Protein AF-A0A0L6WXR8-F1 (afdb_monomer)

Mean predicted aligned error: 9.02 Å

Radius of gyration: 22.27 Å; Cα contacts (8 Å, |Δi|>4): 266; chains: 1; bounding box: 50×36×66 Å

Secondary structure (DSSP, 8-state):
-HHHHHT--TTSTTHHHHHHHHH---SSS--HHHHHHHHH---GGGPPP-PPPSS-TT---SS-----SSHHHHHHHHHHHHHH-SEEEEEEEEEETTEEEEEEEEEETTEEEEEEEEEEEETTT--HHHHHHHHHHHHHHHHHHHHTT----EEEEES-HHHHHHTT--S--TTGGGT-

Sequence (180 aa):
AVVHLSSLPSSHPLYTPICRAAKCYVAKHHSPLHHLFHITGVDPTKLKTIFPVQHCPSYLPSFTKHIAQSNDLALASAEDTLSNTKAVVYCDGSGYKNNIGVAAILYVNRKELKALKLYIGPKTQHIVYEAEIISILLGLHLFTDLAYRLPAKVILDSNSQATIKALFNQCPYPAHYLLD

Nearest PDB structures (foldseek):
  9cmp-assembly1_A  TM=4.967E-01  e=5.797E-01  Homo sapiens
  3vf6-assembly1_A  TM=4.187E-01  e=7.787E-01  Homo sapiens
  6cz1-assembly1_A  TM=3.813E-01  e=4.068E-01  Homo sapiens
  5f1x-assembly1_A  TM=3.903E-01  e=5.797E-01  Homo sapiens
  2h4v-assembly2_B  TM=2.523E-01  e=2.691E-01  Homo sapiens

Structure (mmCIF, N/CA/C/O backbone):
data_AF-A0A0L6WXR8-F1
#
_entry.id   AF-A0A0L6WXR8-F1
#
loop_
_atom_site.group_PDB
_atom_site.id
_atom_site.type_symbol
_atom_site.label_atom_id
_atom_site.label_alt_id
_atom_site.label_comp_id
_atom_site.label_asym_id
_atom_site.label_entity_id
_atom_site.label_seq_id
_atom_site.pdbx_PDB_ins_code
_atom_site.Cartn_x
_atom_site.Cartn_y
_atom_site.Cartn_z
_atom_site.occupancy
_atom_site.B_iso_or_equiv
_atom_site.auth_seq_id
_atom_site.auth_comp_id
_atom_site.auth_asym_id
_atom_site.auth_atom_id
_atom_site.pdbx_PDB_model_num
ATOM 1 N N . ALA A 1 1 ? 15.554 12.157 -23.009 1.00 77.75 1 ALA A N 1
ATOM 2 C CA . ALA A 1 1 ? 15.086 11.707 -24.341 1.00 77.75 1 ALA A CA 1
ATOM 3 C C . ALA A 1 1 ? 14.614 10.248 -24.335 1.00 77.75 1 ALA A C 1
ATOM 5 O O . ALA A 1 1 ? 13.431 10.030 -24.544 1.00 77.75 1 ALA A O 1
ATOM 6 N N . VAL A 1 2 ? 15.477 9.260 -24.047 1.00 88.19 2 VAL A N 1
ATOM 7 C CA . VAL A 1 2 ? 15.123 7.819 -24.115 1.00 88.19 2 VAL A CA 1
ATOM 8 C C . VAL A 1 2 ? 13.946 7.431 -23.218 1.00 88.19 2 VAL A C 1
ATOM 10 O O . VAL A 1 2 ? 13.023 6.778 -23.689 1.00 88.19 2 VAL A O 1
ATOM 13 N N . VAL A 1 3 ? 13.928 7.887 -21.962 1.00 86.62 3 VAL A N 1
ATOM 14 C CA . VAL A 1 3 ? 12.819 7.615 -21.027 1.00 86.62 3 VAL A CA 1
ATOM 15 C C . VAL A 1 3 ? 11.485 8.144 -21.569 1.00 86.62 3 VAL A C 1
ATOM 17 O O . VAL A 1 3 ? 10.504 7.416 -21.585 1.00 86.62 3 VAL A O 1
ATOM 20 N N . HIS A 1 4 ? 11.472 9.368 -22.103 1.00 86.94 4 HIS A N 1
ATOM 21 C CA . HIS A 1 4 ? 10.277 9.986 -22.688 1.00 86.94 4 HIS A CA 1
ATOM 22 C C . HIS A 1 4 ? 9.787 9.263 -23.954 1.00 86.94 4 HIS A C 1
ATOM 24 O O . HIS A 1 4 ? 8.594 9.099 -24.168 1.00 86.94 4 HIS A O 1
ATOM 30 N N . LEU A 1 5 ? 10.708 8.811 -24.810 1.00 90.19 5 LEU A N 1
ATOM 31 C CA . LEU A 1 5 ? 10.367 7.986 -25.974 1.00 90.19 5 LEU A CA 1
ATOM 32 C C . LEU A 1 5 ? 9.793 6.628 -25.543 1.00 90.19 5 LEU A C 1
ATOM 34 O O . LEU A 1 5 ? 8.872 6.109 -26.163 1.00 90.19 5 LEU A O 1
ATOM 38 N N . SER A 1 6 ? 10.313 6.073 -24.454 1.00 89.12 6 SER A N 1
ATOM 39 C CA . SER A 1 6 ? 9.887 4.776 -23.932 1.00 89.12 6 SER A CA 1
ATOM 40 C C . SER A 1 6 ? 8.538 4.827 -23.207 1.00 89.12 6 SER A C 1
ATOM 42 O O . SER A 1 6 ? 7.890 3.796 -23.085 1.00 89.12 6 SER A O 1
ATOM 44 N N . SER A 1 7 ? 8.091 6.004 -22.753 1.00 88.62 7 SER A N 1
ATOM 45 C CA . SER A 1 7 ? 6.783 6.199 -22.110 1.00 88.62 7 SER A CA 1
ATOM 46 C C . SER A 1 7 ? 5.630 6.439 -23.095 1.00 88.62 7 SER A C 1
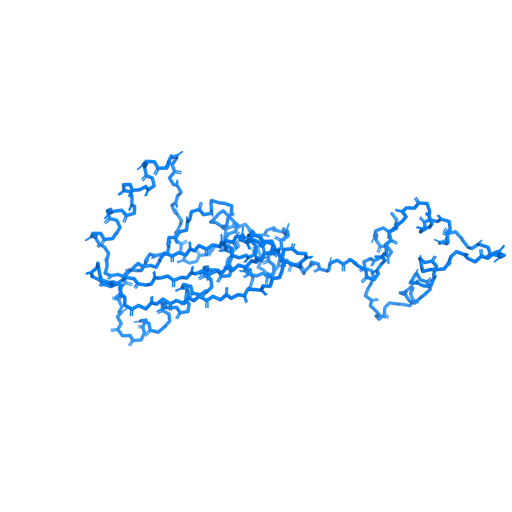ATOM 48 O O . SER A 1 7 ? 4.520 6.745 -22.667 1.00 88.62 7 SER A O 1
ATOM 50 N N . LEU A 1 8 ? 5.874 6.361 -24.407 1.00 88.69 8 LEU A N 1
ATOM 51 C CA . LEU A 1 8 ? 4.830 6.551 -25.415 1.00 88.69 8 LEU A CA 1
ATOM 52 C C . LEU A 1 8 ? 3.840 5.369 -25.408 1.00 88.69 8 LEU A C 1
ATOM 54 O O . LEU A 1 8 ? 4.271 4.220 -25.291 1.00 88.69 8 LEU A O 1
ATOM 58 N N . PRO A 1 9 ? 2.526 5.616 -25.570 1.00 87.31 9 PRO A N 1
ATOM 59 C CA . PRO A 1 9 ? 1.533 4.548 -25.612 1.00 87.31 9 PRO A CA 1
ATOM 60 C C . PRO A 1 9 ? 1.698 3.688 -26.870 1.00 87.31 9 PRO A C 1
ATOM 62 O O . PRO A 1 9 ? 2.230 4.144 -27.883 1.00 87.31 9 PRO A O 1
ATOM 65 N N . SER A 1 10 ? 1.165 2.464 -26.844 1.00 88.38 10 SER A N 1
ATOM 66 C CA . SER A 1 10 ? 1.216 1.535 -27.983 1.00 88.38 10 SER A CA 1
ATOM 67 C C . SER A 1 10 ? 0.522 2.058 -29.246 1.00 88.38 10 SER A C 1
ATOM 69 O O . SER A 1 10 ? 0.857 1.634 -30.349 1.00 88.38 10 SER A O 1
ATOM 71 N N . SER A 1 11 ? -0.408 3.005 -29.098 1.00 90.25 11 SER A N 1
ATOM 72 C CA . SER A 1 11 ? -1.078 3.710 -30.195 1.00 90.25 11 SER A CA 1
ATOM 73 C C . SER A 1 11 ? -0.208 4.773 -30.875 1.00 90.25 11 SER A C 1
ATOM 75 O O . SER A 1 11 ? -0.553 5.244 -31.958 1.00 90.25 11 SER A O 1
ATOM 77 N N . HIS A 1 12 ? 0.911 5.177 -30.268 1.00 91.44 12 HIS A N 1
ATOM 78 C CA . HIS A 1 12 ? 1.772 6.213 -30.822 1.00 91.44 12 HIS A CA 1
ATOM 79 C C . HIS A 1 12 ? 2.576 5.669 -32.019 1.00 91.44 12 HIS A C 1
ATOM 81 O O . HIS A 1 12 ? 3.196 4.610 -31.902 1.00 91.44 12 HIS A O 1
ATOM 87 N N . PRO A 1 13 ? 2.692 6.402 -33.146 1.00 94.25 13 PRO A N 1
ATOM 88 C CA . PRO A 1 13 ? 3.372 5.913 -34.355 1.00 94.25 13 PRO A CA 1
ATOM 89 C C . PRO A 1 13 ? 4.847 5.543 -34.127 1.00 94.25 13 PRO A C 1
ATOM 91 O O . PRO A 1 13 ? 5.396 4.672 -34.798 1.00 94.25 13 PRO A O 1
ATOM 94 N N . LEU A 1 14 ? 5.495 6.187 -33.153 1.00 91.69 14 LEU A N 1
ATOM 95 C CA . LEU A 1 14 ? 6.881 5.891 -32.783 1.00 91.69 14 LEU A CA 1
ATOM 96 C C . LEU A 1 14 ? 7.050 4.672 -31.864 1.00 91.69 14 LEU A C 1
ATOM 98 O O . LEU A 1 14 ? 8.177 4.208 -31.714 1.00 91.69 14 LEU A O 1
ATOM 102 N N . TYR A 1 15 ? 5.984 4.121 -31.281 1.00 91.00 15 TYR A N 1
ATOM 103 C CA . TYR A 1 15 ? 6.091 3.013 -30.327 1.00 91.00 15 TYR A CA 1
ATOM 104 C C . TYR A 1 15 ? 6.789 1.793 -30.942 1.00 91.00 15 TYR A C 1
ATOM 106 O O . TYR A 1 15 ? 7.812 1.321 -30.447 1.00 91.00 15 TYR A O 1
ATOM 114 N N . THR A 1 16 ? 6.301 1.327 -32.094 1.00 91.69 16 THR A N 1
ATOM 115 C CA . THR A 1 16 ? 6.880 0.176 -32.798 1.00 91.69 16 THR A CA 1
ATOM 116 C C . THR A 1 16 ? 8.354 0.368 -33.187 1.00 91.69 16 THR A C 1
ATOM 118 O O . THR A 1 16 ? 9.151 -0.528 -32.886 1.00 91.69 16 THR A O 1
ATOM 121 N N . PRO A 1 17 ? 8.777 1.472 -33.842 1.00 92.19 17 PRO A N 1
ATOM 122 C CA . PRO A 1 17 ? 10.188 1.661 -34.181 1.00 92.19 17 PRO A CA 1
ATOM 123 C C . PRO A 1 17 ? 11.086 1.819 -32.947 1.00 92.19 17 PRO A C 1
ATOM 125 O O . PRO A 1 17 ? 12.221 1.344 -32.978 1.00 92.19 17 PRO A O 1
ATOM 128 N N . ILE A 1 18 ? 10.586 2.397 -31.851 1.00 92.69 18 ILE A N 1
ATOM 129 C CA . ILE A 1 18 ? 11.308 2.482 -30.574 1.00 92.69 18 ILE A CA 1
ATOM 130 C C . ILE A 1 18 ? 11.552 1.089 -29.988 1.00 92.69 18 ILE A C 1
ATOM 132 O O . ILE A 1 18 ? 12.698 0.740 -29.706 1.00 92.69 18 ILE A O 1
ATOM 136 N N . CYS A 1 19 ? 10.512 0.257 -29.876 1.00 91.25 19 CYS A N 1
ATOM 137 C CA . CYS A 1 19 ? 10.653 -1.109 -29.367 1.00 91.25 19 CYS A CA 1
ATOM 138 C C . CYS A 1 19 ? 11.613 -1.947 -30.223 1.00 91.25 19 CYS A C 1
ATOM 140 O O . CYS A 1 19 ? 12.388 -2.738 -29.688 1.00 91.25 19 CYS A O 1
ATOM 142 N N . ARG A 1 20 ? 11.599 -1.763 -31.551 1.00 90.94 20 ARG A N 1
ATOM 143 C CA . ARG A 1 20 ? 12.536 -2.442 -32.462 1.00 90.94 20 ARG A CA 1
ATOM 144 C C . ARG A 1 20 ? 13.980 -2.006 -32.225 1.00 90.94 20 ARG A C 1
ATOM 146 O O . ARG A 1 20 ? 14.837 -2.872 -32.071 1.00 90.94 20 ARG A O 1
ATOM 153 N N . ALA A 1 21 ? 14.226 -0.697 -32.153 1.00 92.12 21 ALA A N 1
ATOM 154 C CA . ALA A 1 21 ? 15.562 -0.147 -31.933 1.00 92.12 21 ALA A CA 1
ATOM 155 C C . ALA A 1 21 ? 16.137 -0.522 -30.558 1.00 92.12 21 ALA A C 1
ATOM 157 O O . ALA A 1 21 ? 17.339 -0.746 -30.442 1.00 92.12 21 ALA A O 1
ATOM 158 N N . ALA A 1 22 ? 15.283 -0.625 -29.535 1.00 91.81 22 ALA A N 1
ATOM 159 C CA . ALA A 1 22 ? 15.683 -1.056 -28.199 1.00 91.81 22 ALA A CA 1
ATOM 160 C C . ALA A 1 22 ? 15.984 -2.556 -28.114 1.00 91.81 22 ALA A C 1
ATOM 162 O O . ALA A 1 22 ? 16.926 -2.967 -27.442 1.00 91.81 22 ALA A O 1
ATOM 163 N N . LYS A 1 23 ? 15.196 -3.383 -28.812 1.00 91.19 23 LYS A N 1
ATOM 164 C CA . LYS A 1 23 ? 15.341 -4.843 -28.784 1.00 91.19 23 LYS A CA 1
ATOM 165 C C . LYS A 1 23 ? 16.549 -5.337 -29.576 1.00 91.19 23 LYS A C 1
ATOM 167 O O . LYS A 1 23 ? 17.156 -6.334 -29.194 1.00 91.19 23 LYS A O 1
ATOM 172 N N . CYS A 1 24 ? 16.848 -4.712 -30.712 1.00 88.56 24 CYS A N 1
ATOM 173 C CA . CYS A 1 24 ? 17.856 -5.209 -31.639 1.00 88.56 24 CYS A CA 1
ATOM 174 C C . CYS A 1 24 ? 18.801 -4.093 -32.065 1.00 88.56 24 CYS A C 1
ATOM 176 O O . CYS A 1 24 ? 18.408 -3.173 -32.776 1.00 88.56 24 CYS A O 1
ATOM 178 N N . TYR A 1 25 ? 20.070 -4.221 -31.686 1.00 88.31 25 TYR A N 1
ATOM 179 C CA . TYR A 1 25 ? 21.128 -3.384 -32.226 1.00 88.31 25 TYR A CA 1
ATOM 180 C C . TYR A 1 25 ? 21.589 -3.965 -33.568 1.00 88.31 25 TYR A C 1
ATOM 182 O O . TYR A 1 25 ? 22.344 -4.935 -33.617 1.00 88.31 25 TYR A O 1
ATOM 190 N N . VAL A 1 26 ? 21.051 -3.419 -34.660 1.00 88.12 26 VAL A N 1
ATOM 191 C CA . VAL A 1 26 ? 21.321 -3.880 -36.033 1.00 88.12 26 VAL A CA 1
ATOM 192 C C . VAL A 1 26 ? 22.795 -3.724 -36.405 1.00 88.12 26 VAL A C 1
ATOM 194 O O . VAL A 1 26 ? 23.442 -2.819 -35.917 1.00 88.12 26 VAL A O 1
ATOM 197 N N . ALA A 1 27 ? 23.335 -4.558 -37.297 1.00 86.88 27 ALA A N 1
ATOM 198 C CA . ALA A 1 27 ? 24.756 -4.494 -37.673 1.00 86.88 27 ALA A CA 1
ATOM 199 C C . ALA A 1 27 ? 25.102 -3.389 -38.695 1.00 86.88 27 ALA A C 1
ATOM 201 O O . ALA A 1 27 ? 26.272 -3.067 -38.890 1.00 86.88 27 ALA A O 1
ATOM 202 N N . LYS A 1 28 ? 24.103 -2.854 -39.411 1.00 88.19 28 LYS A N 1
ATOM 203 C CA . LYS A 1 28 ? 24.264 -1.842 -40.468 1.00 88.19 28 LYS A CA 1
ATOM 204 C C . LYS A 1 28 ? 23.118 -0.835 -40.406 1.00 88.19 28 LYS A C 1
ATOM 206 O O . LYS A 1 28 ? 22.022 -1.182 -39.977 1.00 88.19 28 LYS A O 1
ATOM 211 N N . HIS A 1 29 ? 23.368 0.384 -40.888 1.00 87.06 29 HIS A N 1
ATOM 212 C CA . HIS A 1 29 ? 22.394 1.485 -40.933 1.00 87.06 29 HIS A CA 1
ATOM 213 C C . HIS A 1 29 ? 21.800 1.837 -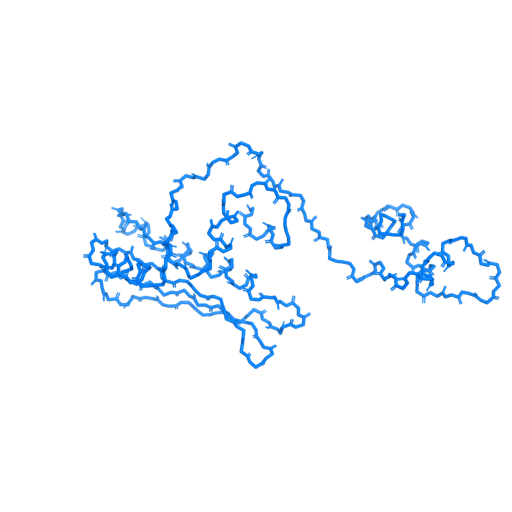39.560 1.00 87.06 29 HIS A C 1
ATOM 215 O O . HIS A 1 29 ? 20.584 1.953 -39.399 1.00 87.06 29 HIS A O 1
ATOM 221 N N . HIS A 1 30 ? 22.664 2.015 -38.558 1.00 87.50 30 HIS A N 1
ATOM 222 C CA . HIS A 1 30 ? 22.228 2.444 -37.234 1.00 87.50 30 HIS A CA 1
ATOM 223 C C . HIS A 1 30 ? 21.525 3.798 -37.315 1.00 87.50 30 HIS A C 1
ATOM 225 O O . HIS A 1 30 ? 22.100 4.800 -37.738 1.00 87.50 30 HIS A O 1
ATOM 231 N N . SER A 1 31 ? 20.274 3.833 -36.867 1.00 89.88 31 SER A N 1
ATOM 232 C CA . SER A 1 31 ? 19.615 5.104 -36.589 1.00 89.88 31 SER A CA 1
ATOM 233 C C . SER A 1 31 ? 20.072 5.651 -35.229 1.00 89.88 31 SER A C 1
ATOM 235 O O . SER A 1 31 ? 20.479 4.872 -34.359 1.00 89.88 31 SER A O 1
ATOM 237 N N . PRO A 1 32 ? 19.925 6.964 -34.977 1.00 92.25 32 PRO A N 1
ATOM 238 C CA . PRO A 1 32 ? 20.194 7.545 -33.662 1.00 92.25 32 PRO A CA 1
ATOM 239 C C . PRO A 1 32 ? 19.450 6.845 -32.512 1.00 92.25 32 PRO A C 1
ATOM 241 O O . PRO A 1 32 ? 19.975 6.758 -31.406 1.00 92.25 32 PRO A O 1
ATOM 244 N N . LEU A 1 33 ? 18.261 6.280 -32.771 1.00 91.50 33 LEU A N 1
ATOM 245 C CA . LEU A 1 33 ? 17.509 5.506 -31.777 1.00 91.50 33 LEU A CA 1
ATOM 246 C C . LEU A 1 33 ? 18.252 4.235 -31.347 1.00 91.50 33 LEU A C 1
ATOM 248 O O . LEU A 1 33 ? 18.289 3.944 -30.157 1.00 91.50 33 LEU A O 1
ATOM 252 N N . HIS A 1 34 ? 18.885 3.514 -32.277 1.00 93.50 34 HIS A N 1
ATOM 253 C CA . HIS A 1 34 ? 19.653 2.311 -31.944 1.00 93.50 34 HIS A CA 1
ATOM 254 C C . HIS A 1 34 ? 20.809 2.642 -31.000 1.00 93.50 34 HIS A C 1
ATOM 256 O O . HIS A 1 34 ? 20.992 1.961 -29.997 1.00 93.50 34 HIS A O 1
ATOM 262 N N . HIS A 1 35 ? 21.556 3.715 -31.280 1.00 92.25 35 HIS A N 1
ATOM 263 C CA . HIS A 1 35 ? 22.643 4.159 -30.405 1.00 92.25 35 HIS A CA 1
ATOM 264 C C . HIS A 1 35 ? 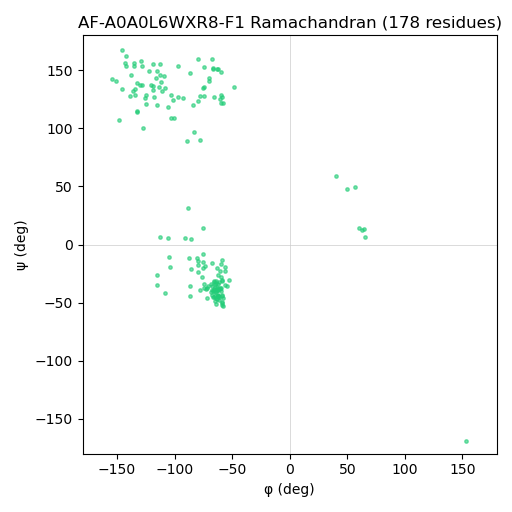22.130 4.584 -29.031 1.00 92.25 35 HIS A C 1
ATOM 266 O O . HIS A 1 35 ? 22.667 4.149 -28.015 1.00 92.25 35 HIS A O 1
ATOM 272 N N . LEU A 1 36 ? 21.066 5.391 -28.991 1.00 91.88 36 LEU A N 1
ATOM 273 C CA . LEU A 1 36 ? 20.484 5.873 -27.742 1.00 91.88 36 LEU A CA 1
ATOM 274 C C . LEU A 1 36 ? 20.027 4.720 -26.843 1.00 91.88 36 LEU A C 1
ATOM 276 O O . LEU A 1 36 ? 20.381 4.691 -25.666 1.00 91.88 36 LEU A O 1
ATOM 280 N N . PHE A 1 37 ? 19.277 3.760 -27.381 1.00 91.81 37 PHE A N 1
ATOM 281 C CA . PHE A 1 37 ? 18.799 2.620 -26.600 1.00 91.81 37 PHE A CA 1
ATOM 282 C C . PHE A 1 37 ? 19.913 1.633 -26.232 1.00 91.81 37 PHE A C 1
ATOM 284 O O . PHE A 1 37 ? 19.914 1.122 -25.116 1.00 91.81 37 PHE A O 1
ATOM 291 N N . HIS A 1 38 ? 20.897 1.417 -27.109 1.00 91.06 38 HIS A N 1
ATOM 292 C CA . HIS A 1 38 ? 22.038 0.551 -26.809 1.00 91.06 38 HIS A CA 1
ATOM 293 C C . HIS A 1 38 ? 22.914 1.109 -25.680 1.00 91.06 38 HIS A C 1
ATOM 295 O O . HIS A 1 38 ? 23.254 0.378 -24.756 1.00 91.06 38 HIS A O 1
ATOM 301 N N . ILE A 1 39 ? 23.231 2.408 -25.722 1.00 92.62 39 ILE A N 1
ATOM 302 C CA . ILE A 1 39 ? 24.059 3.070 -24.700 1.00 92.62 39 ILE A CA 1
ATOM 303 C C . ILE A 1 39 ? 23.329 3.134 -23.355 1.00 92.62 39 ILE A C 1
ATOM 305 O O . ILE A 1 39 ? 23.947 2.973 -22.307 1.00 92.62 39 ILE A O 1
ATOM 309 N N . THR A 1 40 ? 22.019 3.394 -23.369 1.00 89.81 40 THR A N 1
ATOM 310 C CA . THR A 1 40 ? 21.244 3.572 -22.131 1.00 89.81 40 THR A CA 1
ATOM 311 C C . THR A 1 40 ? 20.734 2.267 -21.526 1.00 89.81 40 THR A C 1
ATOM 313 O O . THR A 1 40 ? 20.401 2.253 -20.344 1.00 89.81 40 THR A O 1
ATOM 316 N N . GLY A 1 41 ? 20.632 1.186 -22.307 1.00 89.50 41 GLY A N 1
ATOM 317 C CA . GLY A 1 41 ? 20.136 -0.112 -21.839 1.00 89.50 41 GLY A CA 1
ATOM 318 C C . GLY A 1 41 ? 18.668 -0.113 -21.390 1.00 89.50 41 GLY A C 1
ATOM 319 O O . GLY A 1 41 ? 18.229 -1.059 -20.739 1.00 89.50 41 GLY A O 1
ATOM 320 N N . VAL A 1 42 ? 17.903 0.940 -21.700 1.00 89.50 42 VAL A N 1
ATOM 321 C CA . VAL A 1 42 ? 16.490 1.051 -21.314 1.00 89.50 42 VAL A CA 1
ATOM 322 C C . VAL A 1 42 ? 15.648 0.137 -22.195 1.00 89.50 42 VAL A C 1
ATOM 324 O O . VAL A 1 42 ? 15.684 0.232 -23.417 1.00 89.50 42 VAL A O 1
ATOM 327 N N . ASP A 1 43 ? 14.836 -0.713 -21.576 1.00 88.81 43 ASP A N 1
ATOM 328 C CA . ASP A 1 43 ? 13.881 -1.557 -22.286 1.00 88.81 43 ASP A CA 1
ATOM 329 C C . ASP A 1 43 ? 12.473 -0.939 -22.199 1.00 88.81 43 ASP A C 1
ATOM 331 O O . ASP A 1 43 ? 11.865 -0.968 -21.122 1.00 88.81 43 ASP A O 1
ATOM 335 N N . PRO A 1 44 ? 11.921 -0.392 -23.302 1.00 86.44 44 PRO A N 1
ATOM 336 C CA . PRO A 1 44 ? 10.599 0.230 -23.298 1.00 86.44 44 PRO A CA 1
ATOM 337 C C . PRO A 1 44 ? 9.477 -0.766 -22.974 1.00 86.44 44 PRO A C 1
ATOM 339 O O . PRO A 1 44 ? 8.407 -0.355 -22.539 1.00 86.44 44 PRO A O 1
ATOM 342 N N . THR A 1 45 ? 9.706 -2.076 -23.133 1.00 84.00 45 THR A N 1
ATOM 343 C CA . THR A 1 45 ? 8.708 -3.111 -22.812 1.00 84.00 45 THR A CA 1
ATOM 344 C C . THR A 1 45 ? 8.629 -3.437 -21.320 1.00 84.00 45 THR A C 1
ATOM 346 O O . THR A 1 45 ? 7.670 -4.068 -20.882 1.00 84.00 45 THR A O 1
ATOM 349 N N . LYS A 1 46 ? 9.617 -2.998 -20.530 1.00 84.44 46 LYS A N 1
ATOM 350 C CA . LYS A 1 46 ? 9.716 -3.278 -19.088 1.00 84.44 46 LYS A CA 1
ATOM 351 C C . LYS A 1 46 ? 9.373 -2.078 -18.210 1.00 84.44 46 LYS A C 1
ATOM 353 O O . LYS A 1 46 ? 9.533 -2.147 -16.993 1.00 84.44 46 LYS A O 1
ATOM 358 N N . LEU A 1 47 ? 8.929 -0.969 -18.799 1.00 80.81 47 LEU A N 1
ATOM 359 C CA . LEU A 1 47 ? 8.551 0.207 -18.027 1.00 80.81 47 LEU A CA 1
ATOM 360 C C . LEU A 1 47 ? 7.199 0.011 -17.340 1.00 80.81 47 LEU A C 1
ATOM 362 O O . LEU A 1 47 ? 6.224 -0.428 -17.947 1.00 80.81 47 LEU A O 1
ATOM 366 N N . LYS A 1 48 ? 7.134 0.396 -16.062 1.00 73.62 48 LYS A N 1
ATOM 367 C CA . LYS A 1 48 ? 5.876 0.505 -15.320 1.00 73.62 48 LYS A CA 1
ATOM 368 C C . LYS A 1 48 ? 5.204 1.824 -15.698 1.00 73.62 48 LYS A C 1
ATOM 370 O O . LYS A 1 48 ? 5.797 2.887 -15.528 1.00 73.62 48 LYS A O 1
ATOM 375 N N . THR A 1 49 ? 3.967 1.757 -16.183 1.00 73.38 49 THR A N 1
ATOM 376 C CA . THR A 1 49 ? 3.136 2.954 -16.380 1.00 73.38 49 THR A CA 1
ATOM 377 C C . THR A 1 49 ? 2.577 3.389 -15.028 1.00 73.38 49 THR A C 1
ATOM 379 O O . THR A 1 49 ? 2.010 2.571 -14.306 1.00 73.38 49 THR A O 1
ATOM 382 N N . ILE A 1 50 ? 2.759 4.661 -14.675 1.00 68.44 50 ILE A N 1
ATOM 383 C CA . ILE A 1 50 ? 2.152 5.275 -13.489 1.00 68.44 50 ILE A CA 1
ATOM 384 C C . ILE A 1 50 ? 1.024 6.170 -13.996 1.00 68.44 50 ILE A C 1
ATOM 386 O O . ILE A 1 50 ? 1.278 7.090 -14.773 1.00 68.44 50 ILE A O 1
ATOM 390 N N . PHE A 1 51 ? -0.212 5.881 -13.594 1.00 66.31 51 PHE A N 1
ATOM 391 C CA . PHE A 1 51 ? -1.348 6.738 -13.919 1.00 66.31 51 PHE A CA 1
ATOM 392 C C . PHE A 1 51 ? -1.257 8.059 -13.138 1.00 66.31 51 PHE A C 1
ATOM 394 O O . PHE A 1 51 ? -0.775 8.054 -12.001 1.00 66.31 51 PHE A O 1
ATOM 401 N N . PRO A 1 52 ? -1.656 9.192 -13.746 1.00 66.69 52 PRO A N 1
ATOM 402 C CA . PRO A 1 52 ? -1.738 10.457 -13.030 1.00 66.69 52 PRO A CA 1
ATOM 403 C C . PRO A 1 52 ? -2.772 10.360 -11.908 1.00 66.69 52 PRO A C 1
ATOM 405 O O . PRO A 1 52 ? -3.739 9.609 -12.029 1.00 66.69 52 PRO A O 1
ATOM 408 N N . VAL A 1 53 ? -2.559 11.144 -10.850 1.00 68.31 53 VAL A N 1
ATOM 409 C CA . VAL A 1 53 ? -3.498 11.236 -9.727 1.00 68.31 53 VAL A CA 1
ATOM 410 C C . VAL A 1 53 ? -4.851 11.729 -10.232 1.00 68.31 53 VAL A C 1
ATOM 412 O O . VAL A 1 53 ? -4.896 12.730 -10.953 1.00 68.31 53 VAL A O 1
ATOM 415 N N . GLN A 1 54 ? -5.935 11.025 -9.900 1.00 68.56 54 GLN A N 1
ATOM 416 C CA . GLN A 1 54 ? -7.284 11.367 -10.376 1.00 68.56 54 GLN A CA 1
ATOM 417 C C . GLN A 1 54 ? -7.880 12.566 -9.631 1.00 68.56 54 GLN A C 1
ATOM 419 O O . GLN A 1 54 ? -8.694 13.313 -10.181 1.00 68.56 54 GLN A O 1
ATOM 424 N N . HIS A 1 55 ? -7.465 12.768 -8.384 1.00 75.19 55 HIS A N 1
ATOM 425 C CA . HIS A 1 55 ? -7.996 13.800 -7.508 1.00 75.19 55 HIS A CA 1
ATOM 426 C C . HIS A 1 55 ? -7.284 15.147 -7.685 1.00 75.19 55 HIS A C 1
ATOM 428 O O . HIS A 1 55 ? -6.090 15.234 -7.978 1.00 75.19 55 HIS A O 1
ATOM 434 N N . CYS A 1 56 ? -8.029 16.239 -7.494 1.00 79.25 56 CYS A N 1
ATOM 435 C CA . CYS A 1 56 ? -7.449 17.575 -7.548 1.00 79.25 56 CYS A CA 1
ATOM 436 C C . CYS A 1 56 ? -6.462 17.790 -6.382 1.00 79.25 56 CYS A C 1
ATOM 438 O O . CYS A 1 56 ? -6.674 17.250 -5.297 1.00 79.25 56 CYS A O 1
ATOM 440 N N . PRO A 1 57 ? -5.429 18.643 -6.536 1.00 78.31 57 PRO A N 1
ATOM 441 C CA . PRO A 1 57 ? -4.474 18.920 -5.458 1.00 78.31 57 PRO A CA 1
A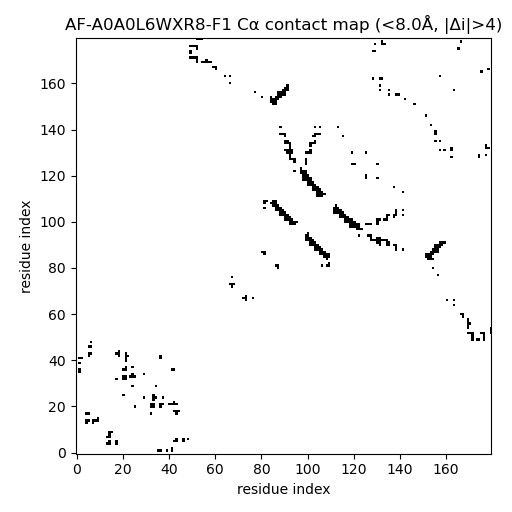TOM 442 C C . PRO A 1 57 ? -5.107 19.438 -4.157 1.00 78.31 57 PRO A C 1
ATOM 444 O O . PRO A 1 57 ? -4.514 19.324 -3.089 1.00 78.31 57 PRO A O 1
ATOM 447 N N . SER A 1 58 ? -6.306 20.018 -4.245 1.00 83.12 58 SER A N 1
ATOM 448 C CA . SER A 1 58 ? -7.085 20.515 -3.110 1.00 83.12 58 SER A CA 1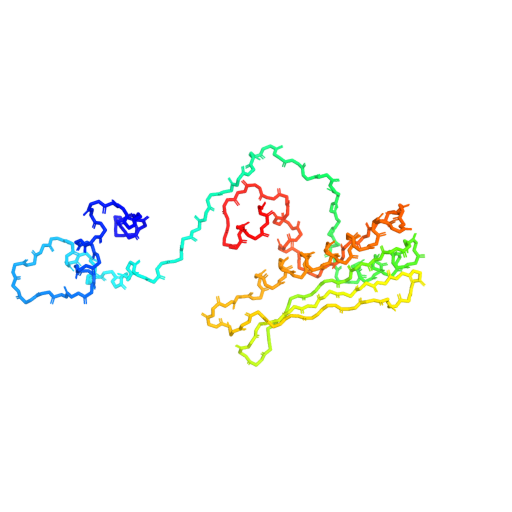
ATOM 449 C C . SER A 1 58 ? -8.048 19.480 -2.514 1.00 83.12 58 SER A C 1
ATOM 451 O O . SER A 1 58 ? -8.852 19.841 -1.656 1.00 83.12 58 SER A O 1
ATOM 453 N N . TYR A 1 59 ? -8.028 18.227 -2.975 1.00 84.50 59 TYR A N 1
ATOM 454 C CA . TYR A 1 59 ? -8.872 17.175 -2.420 1.00 84.50 59 TYR A CA 1
ATOM 455 C C . TYR A 1 59 ? -8.467 16.881 -0.974 1.00 84.50 59 TYR A C 1
ATOM 4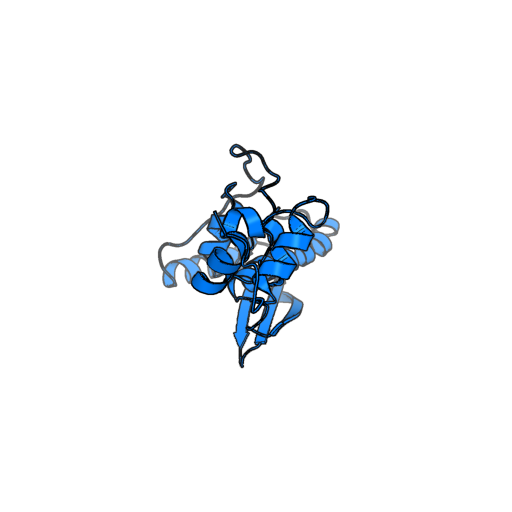57 O O . TYR A 1 59 ? -7.303 16.618 -0.663 1.00 84.50 59 TYR A O 1
ATOM 465 N N . LEU A 1 60 ? -9.461 16.924 -0.090 1.00 83.38 60 LEU A N 1
ATOM 466 C CA . LEU A 1 60 ? -9.321 16.591 1.318 1.00 83.38 60 LEU A CA 1
ATOM 467 C C . LEU A 1 60 ? -10.168 15.347 1.600 1.00 83.38 60 LEU A C 1
ATOM 469 O O . LEU A 1 60 ? -11.386 15.401 1.408 1.00 83.38 60 LEU A O 1
ATOM 473 N N . PRO A 1 61 ? -9.558 14.241 2.060 1.00 87.06 61 PRO A N 1
ATOM 474 C CA . PRO A 1 61 ? -10.310 13.052 2.426 1.00 87.06 61 PRO A CA 1
ATOM 475 C C . PRO A 1 61 ? -11.320 13.340 3.543 1.00 87.06 61 PRO A C 1
ATOM 477 O O . PRO A 1 61 ? -11.062 14.140 4.443 1.00 87.06 61 PRO A O 1
ATOM 480 N N . SER A 1 62 ? -12.453 12.636 3.541 1.00 87.81 62 SER A N 1
ATOM 481 C CA . SER A 1 62 ? -13.523 12.791 4.542 1.00 87.81 62 SER A CA 1
ATOM 482 C C . SER A 1 62 ? -13.207 12.159 5.908 1.00 87.81 62 SER A C 1
ATOM 484 O O . SER A 1 62 ? -14.109 11.950 6.720 1.00 87.81 62 SER A O 1
ATOM 486 N N . PHE A 1 63 ? -11.947 11.808 6.162 1.00 89.31 63 PHE A N 1
ATOM 487 C CA . PHE A 1 63 ? -11.478 11.180 7.392 1.00 89.31 63 PHE A CA 1
ATOM 488 C C . PHE A 1 63 ? -10.267 11.925 7.951 1.00 89.31 63 PHE A C 1
ATOM 490 O O . PHE A 1 63 ? -9.555 12.631 7.240 1.00 89.31 63 PHE A O 1
ATOM 497 N N . THR A 1 64 ? -10.025 11.766 9.249 1.00 92.62 64 THR A N 1
ATOM 498 C CA . THR A 1 64 ? -8.853 12.325 9.924 1.00 92.62 64 THR A CA 1
ATOM 499 C C . THR A 1 64 ? -7.751 11.275 10.035 1.00 92.62 64 THR A C 1
ATOM 501 O O . THR A 1 64 ? -8.018 10.076 10.064 1.00 92.62 64 THR A O 1
ATOM 504 N N . LYS A 1 65 ? -6.495 11.724 10.107 1.00 92.44 65 LYS A N 1
ATOM 505 C CA . LYS A 1 65 ? -5.348 10.865 10.428 1.00 92.44 65 LYS A CA 1
ATOM 506 C C . LYS A 1 65 ? -4.718 11.273 11.745 1.00 92.44 65 LYS A C 1
ATOM 508 O O . LYS A 1 65 ? -4.667 12.455 12.080 1.00 92.44 65 LYS A O 1
ATOM 513 N N . HIS A 1 66 ? -4.157 10.289 12.427 1.00 93.12 66 HIS A N 1
ATOM 514 C CA . HIS A 1 66 ? -3.268 10.474 13.558 1.00 93.12 66 HIS A CA 1
ATOM 515 C C . HIS A 1 66 ? -2.017 9.629 13.317 1.00 93.12 66 HIS A C 1
ATOM 517 O O . HIS A 1 66 ? -2.110 8.504 12.835 1.00 93.12 66 HIS A O 1
ATOM 523 N N . ILE A 1 67 ? -0.846 10.191 13.601 1.00 93.44 67 ILE A N 1
ATOM 524 C CA . ILE A 1 67 ? 0.434 9.497 13.483 1.00 93.44 67 ILE A CA 1
ATOM 525 C C . ILE A 1 67 ? 1.201 9.782 14.768 1.00 93.44 67 ILE A C 1
ATOM 527 O O . ILE A 1 67 ? 1.562 10.931 15.025 1.00 93.44 67 ILE A O 1
ATOM 531 N N . ALA A 1 68 ? 1.442 8.743 15.562 1.00 93.81 68 ALA A N 1
ATOM 532 C CA . ALA A 1 68 ? 2.205 8.864 16.795 1.00 93.81 68 ALA A CA 1
ATOM 533 C C . ALA A 1 68 ? 3.679 9.212 16.516 1.00 93.81 68 ALA A C 1
ATOM 535 O O . ALA A 1 68 ? 4.234 8.876 15.468 1.00 93.81 68 ALA A O 1
ATOM 536 N N . GLN A 1 69 ? 4.318 9.895 17.469 1.00 92.00 69 GLN A N 1
ATOM 537 C CA . GLN A 1 69 ? 5.724 10.306 17.359 1.00 92.00 69 GLN A CA 1
ATOM 538 C C . GLN A 1 69 ? 6.711 9.171 17.672 1.00 92.00 69 GLN A C 1
ATOM 540 O O . GLN A 1 69 ? 7.853 9.217 17.222 1.00 92.00 69 GLN A O 1
ATOM 545 N N . SER A 1 70 ? 6.281 8.164 18.434 1.00 93.75 70 SER A N 1
ATOM 546 C CA . SER A 1 70 ? 7.081 6.999 18.812 1.00 93.75 70 SER A CA 1
ATOM 547 C C . SER A 1 70 ? 6.228 5.732 18.827 1.00 93.75 70 SER A C 1
ATOM 549 O O . SER A 1 70 ? 4.998 5.801 18.890 1.00 93.75 70 SER A O 1
ATOM 551 N N . ASN A 1 71 ? 6.890 4.574 18.801 1.00 89.62 71 ASN A N 1
ATOM 552 C CA . ASN A 1 71 ? 6.222 3.274 18.869 1.00 89.62 71 ASN A CA 1
ATOM 553 C C . ASN A 1 71 ? 5.472 3.082 20.195 1.00 89.62 71 ASN A C 1
ATOM 555 O O . ASN A 1 71 ? 4.356 2.576 20.187 1.00 89.62 71 ASN A O 1
ATOM 559 N N . ASP A 1 72 ? 6.038 3.543 21.312 1.00 92.81 72 ASP A N 1
ATOM 560 C CA . ASP A 1 72 ? 5.399 3.429 22.630 1.00 92.81 72 ASP A CA 1
ATOM 561 C C . ASP A 1 72 ? 4.100 4.245 22.694 1.00 92.81 72 ASP A C 1
ATOM 563 O O . ASP A 1 72 ? 3.077 3.774 23.188 1.00 92.81 72 ASP A O 1
ATOM 567 N N . LEU A 1 73 ? 4.111 5.455 22.120 1.00 93.50 73 LEU A N 1
ATOM 568 C CA . LEU A 1 73 ? 2.913 6.289 22.009 1.00 93.50 73 LEU A CA 1
ATOM 569 C C . LEU A 1 73 ? 1.888 5.695 21.035 1.00 93.50 73 LEU A C 1
ATOM 571 O O . LEU A 1 73 ? 0.686 5.838 21.256 1.00 93.50 73 LEU A O 1
ATOM 575 N N . ALA A 1 74 ? 2.344 5.029 19.970 1.00 91.94 74 ALA A N 1
ATOM 576 C CA . ALA A 1 74 ? 1.462 4.324 19.043 1.00 91.94 74 ALA A CA 1
ATOM 577 C C . ALA A 1 74 ? 0.737 3.171 19.747 1.00 91.94 74 ALA A C 1
ATOM 579 O O . ALA A 1 74 ? -0.482 3.060 19.632 1.00 91.94 74 ALA A O 1
ATOM 580 N N . LEU A 1 75 ? 1.465 2.372 20.533 1.00 92.38 75 LEU A N 1
ATOM 581 C CA . LEU A 1 75 ? 0.900 1.260 21.293 1.00 92.38 75 LEU A CA 1
ATOM 582 C C . LEU A 1 75 ? -0.135 1.751 22.313 1.00 92.38 75 LEU A C 1
ATOM 584 O O . LEU A 1 75 ? -1.257 1.251 22.330 1.00 92.38 75 LEU A O 1
ATOM 588 N N . ALA A 1 76 ? 0.198 2.789 23.088 1.00 93.56 76 ALA A N 1
ATOM 589 C CA . ALA A 1 76 ? -0.738 3.390 24.039 1.00 93.56 76 ALA A CA 1
ATOM 590 C C . ALA A 1 76 ? -2.007 3.930 23.346 1.00 93.56 76 ALA A C 1
ATOM 592 O O . ALA A 1 76 ? -3.120 3.749 23.839 1.00 93.56 76 ALA A O 1
ATOM 593 N N . SER A 1 77 ? -1.864 4.553 22.170 1.00 91.94 77 SER A N 1
ATOM 594 C CA . SER A 1 77 ? -3.000 5.044 21.378 1.00 91.94 77 SER A CA 1
ATOM 595 C C . SER A 1 77 ? -3.861 3.910 20.812 1.00 91.94 77 SER A C 1
ATOM 597 O O . SER A 1 77 ? -5.086 4.055 20.758 1.00 91.94 77 SER A O 1
ATOM 599 N N . ALA A 1 78 ? -3.252 2.789 20.418 1.00 91.50 78 ALA A N 1
ATOM 600 C CA . ALA A 1 78 ? -3.959 1.604 19.940 1.00 91.50 78 ALA A CA 1
ATOM 601 C C . ALA A 1 78 ? -4.747 0.918 21.068 1.00 91.50 78 ALA A C 1
ATOM 603 O O . ALA A 1 78 ? -5.894 0.521 20.856 1.00 91.50 78 ALA A O 1
ATOM 604 N N . GLU A 1 79 ? -4.178 0.827 22.273 1.00 92.06 79 GLU A N 1
ATOM 605 C CA . GLU A 1 79 ? -4.857 0.295 23.463 1.00 92.06 79 GLU A CA 1
ATOM 606 C C . GLU A 1 79 ? -6.048 1.165 23.890 1.00 92.06 79 GLU A C 1
ATOM 608 O O . GLU A 1 79 ? -7.136 0.642 24.164 1.00 92.06 79 GLU A O 1
ATOM 613 N N . ASP A 1 80 ? -5.872 2.490 23.897 1.00 91.56 80 ASP A N 1
ATOM 614 C CA . ASP A 1 80 ? -6.950 3.447 24.168 1.00 91.56 80 ASP A CA 1
ATOM 615 C C . ASP A 1 80 ? -8.060 3.351 23.109 1.00 91.56 80 ASP A C 1
ATOM 617 O O . ASP A 1 80 ? -9.246 3.246 23.428 1.00 91.56 80 ASP A O 1
ATOM 621 N N . THR A 1 81 ? -7.672 3.269 21.836 1.00 89.62 81 THR A N 1
ATOM 622 C CA . THR A 1 81 ? -8.583 3.093 20.701 1.00 89.62 81 THR A CA 1
ATOM 623 C C . THR A 1 81 ? -9.406 1.818 20.829 1.00 89.62 81 THR A C 1
ATOM 625 O O . THR A 1 81 ? -10.637 1.875 20.764 1.00 89.62 81 THR A O 1
ATOM 628 N N . LEU A 1 82 ? -8.758 0.676 21.062 1.00 89.12 82 LEU A N 1
ATOM 629 C CA . LEU A 1 82 ? -9.429 -0.606 21.278 1.00 89.12 82 LEU A CA 1
ATOM 630 C C . LEU A 1 82 ? -10.373 -0.546 22.486 1.00 89.12 82 LEU A C 1
ATOM 632 O O . LEU A 1 82 ? -11.403 -1.223 22.522 1.00 89.12 82 LEU A O 1
ATOM 636 N N . SER A 1 83 ? -10.032 0.282 23.473 1.00 89.62 83 SER A N 1
ATOM 637 C CA . SER A 1 83 ? -10.806 0.442 24.694 1.00 89.62 83 SER A CA 1
ATOM 638 C C . SER A 1 83 ? -12.047 1.311 24.544 1.00 89.62 83 SER A C 1
ATOM 640 O O . SER A 1 83 ? -13.074 0.963 25.134 1.00 89.62 83 SER A O 1
ATOM 642 N N . ASN A 1 84 ? -11.948 2.391 23.768 1.00 88.81 84 ASN A N 1
ATOM 643 C CA . ASN A 1 84 ? -12.953 3.452 23.667 1.00 88.81 84 ASN A CA 1
ATOM 644 C C . ASN A 1 84 ? -13.784 3.403 22.382 1.00 88.81 84 ASN A C 1
ATOM 646 O O . ASN A 1 84 ? -14.779 4.122 22.263 1.00 88.81 84 ASN A O 1
ATOM 650 N N . THR A 1 85 ? -13.397 2.586 21.403 1.00 87.19 85 THR A N 1
ATOM 651 C CA . THR A 1 85 ? -14.135 2.464 20.144 1.00 87.19 85 THR A CA 1
ATOM 652 C C . THR A 1 85 ? -14.784 1.103 19.982 1.00 87.19 85 THR A C 1
ATOM 654 O O . THR A 1 85 ? -14.296 0.070 20.435 1.00 87.19 85 THR A O 1
ATOM 657 N N . LYS A 1 86 ? -15.951 1.115 19.335 1.00 88.88 86 LYS A N 1
ATOM 658 C CA . LYS A 1 86 ? -16.760 -0.088 19.151 1.00 88.88 86 LYS A CA 1
ATOM 659 C C . LYS A 1 86 ? -16.140 -1.042 18.138 1.00 88.88 86 LYS A C 1
ATOM 661 O O . LYS A 1 86 ? -16.259 -2.250 18.320 1.00 88.88 86 LYS A O 1
ATOM 666 N N . ALA A 1 87 ? -15.535 -0.503 17.080 1.00 90.62 87 ALA A N 1
ATOM 667 C CA . ALA A 1 87 ? -14.960 -1.273 15.990 1.00 90.62 87 ALA A CA 1
ATOM 668 C C . ALA A 1 87 ? -13.617 -0.681 15.542 1.00 90.62 87 ALA A C 1
ATOM 670 O O . ALA A 1 87 ? -13.532 0.509 15.226 1.00 90.62 87 ALA A O 1
ATOM 671 N N . VAL A 1 88 ? -12.599 -1.538 15.484 1.00 93.44 88 VAL A N 1
ATOM 672 C CA . VAL A 1 88 ? -11.234 -1.207 15.056 1.00 93.44 88 VAL A CA 1
ATOM 673 C C . VAL A 1 88 ? -10.772 -2.256 14.063 1.00 93.44 88 VAL A C 1
ATOM 675 O O . VAL A 1 88 ? -11.028 -3.443 14.267 1.00 93.44 88 VAL A O 1
ATOM 678 N N . VAL A 1 89 ? -10.084 -1.841 13.006 1.00 94.62 89 VAL A N 1
ATOM 679 C CA . VAL A 1 89 ? -9.406 -2.766 12.098 1.00 94.62 89 VAL A CA 1
ATOM 680 C C . VAL A 1 89 ? -7.913 -2.494 12.124 1.00 94.62 89 VAL A C 1
ATOM 682 O O . VAL A 1 89 ? -7.498 -1.369 11.872 1.00 94.62 89 VAL A O 1
ATOM 685 N N . TYR A 1 90 ? -7.120 -3.533 12.365 1.00 95.56 90 TYR A N 1
ATOM 686 C CA . TYR A 1 90 ? -5.665 -3.487 12.233 1.00 95.56 90 TYR A CA 1
ATOM 687 C C . TYR A 1 90 ? -5.258 -4.035 10.870 1.00 95.56 90 TYR A C 1
ATOM 689 O O . TYR A 1 90 ? -5.661 -5.143 10.508 1.00 95.56 90 TYR A O 1
ATOM 697 N N . CYS A 1 91 ? -4.477 -3.261 10.125 1.00 95.94 91 CYS A N 1
ATOM 698 C CA . CYS A 1 91 ? -4.023 -3.573 8.774 1.00 95.94 91 CYS A CA 1
ATOM 699 C C . CYS A 1 91 ? -2.496 -3.663 8.740 1.00 95.94 91 CYS A C 1
ATOM 701 O O . CYS A 1 91 ? -1.815 -2.802 9.294 1.00 95.94 91 CYS A O 1
ATOM 703 N N . ASP A 1 92 ? -1.966 -4.680 8.063 1.00 95.88 92 ASP A N 1
ATOM 704 C CA . ASP A 1 92 ? -0.522 -4.876 7.919 1.00 95.88 92 ASP A CA 1
ATOM 705 C C . ASP A 1 92 ? -0.183 -5.483 6.553 1.00 95.88 92 ASP A C 1
ATOM 707 O O . ASP A 1 92 ? -0.831 -6.432 6.081 1.00 95.88 92 ASP A O 1
ATOM 711 N N . GLY A 1 93 ? 0.829 -4.911 5.906 1.00 95.12 93 GLY A N 1
ATOM 712 C CA . GLY A 1 93 ? 1.465 -5.445 4.711 1.00 95.12 93 GLY A CA 1
ATOM 713 C C . GLY A 1 93 ? 2.808 -6.080 5.057 1.00 95.12 93 GLY A C 1
ATOM 714 O O . GLY A 1 93 ? 3.676 -5.453 5.647 1.00 95.12 93 GLY A O 1
ATOM 715 N N . SER A 1 94 ? 3.041 -7.322 4.637 1.00 94.38 94 SER A N 1
ATOM 716 C CA . SER A 1 94 ? 4.264 -8.049 4.991 1.00 94.38 94 SER A CA 1
ATOM 717 C C . SER A 1 94 ? 4.984 -8.631 3.780 1.00 94.38 94 SER A C 1
ATOM 719 O O . SER A 1 94 ? 4.401 -8.939 2.738 1.00 94.38 94 SER A O 1
ATOM 721 N N . GLY A 1 95 ? 6.300 -8.801 3.929 1.00 95.00 95 GLY A N 1
ATOM 722 C CA . GLY A 1 95 ? 7.144 -9.442 2.930 1.00 95.00 95 GLY A CA 1
ATOM 723 C C . GLY A 1 95 ? 7.982 -10.572 3.518 1.00 95.00 95 GLY A C 1
ATOM 724 O O . GLY A 1 95 ? 9.062 -10.312 4.047 1.00 95.00 95 GLY A O 1
ATOM 725 N N . TYR A 1 96 ? 7.567 -11.825 3.334 1.00 93.94 96 TYR A N 1
ATOM 726 C CA . TYR A 1 96 ? 8.206 -13.015 3.911 1.00 93.94 96 TYR A CA 1
ATOM 727 C C . TYR A 1 96 ? 8.685 -13.996 2.832 1.00 93.94 96 TYR A C 1
ATOM 729 O O . TYR A 1 96 ? 7.966 -14.239 1.874 1.00 93.94 96 TYR A O 1
ATOM 737 N N . LYS A 1 97 ? 9.895 -14.569 2.965 1.00 94.00 97 LYS A N 1
ATOM 738 C CA . LYS A 1 97 ? 10.468 -15.575 2.031 1.00 94.00 97 LYS A CA 1
ATOM 739 C C . LYS A 1 97 ? 10.195 -15.279 0.541 1.00 94.00 97 LYS A C 1
ATOM 741 O O . LYS A 1 97 ? 9.569 -16.076 -0.148 1.00 94.00 97 LYS A O 1
ATOM 746 N N . ASN A 1 98 ? 10.636 -14.118 0.049 1.00 94.25 98 ASN A N 1
ATOM 747 C CA . ASN A 1 98 ? 10.437 -13.654 -1.340 1.00 94.25 98 ASN A CA 1
ATOM 748 C C . ASN A 1 98 ? 8.980 -13.485 -1.801 1.00 94.25 98 ASN A C 1
ATOM 750 O O . ASN A 1 98 ? 8.735 -13.291 -2.988 1.00 94.25 98 ASN A O 1
ATOM 754 N N . ASN A 1 99 ? 8.031 -13.478 -0.874 1.00 96.31 99 ASN A N 1
ATOM 755 C CA . ASN A 1 99 ? 6.609 -13.307 -1.122 1.00 96.31 99 ASN A CA 1
ATOM 756 C C . ASN A 1 99 ? 6.084 -12.059 -0.412 1.00 96.31 99 ASN A C 1
ATOM 758 O O . ASN A 1 99 ? 6.674 -11.606 0.572 1.00 96.31 99 ASN A O 1
ATOM 762 N N . ILE A 1 100 ? 4.992 -11.510 -0.932 1.00 97.31 100 ILE A N 1
ATOM 763 C CA . ILE A 1 100 ? 4.267 -10.363 -0.396 1.00 97.31 100 ILE A CA 1
ATOM 764 C C . ILE A 1 100 ? 2.845 -10.801 -0.049 1.00 97.31 100 ILE A C 1
ATOM 766 O O . ILE A 1 100 ? 2.168 -11.459 -0.846 1.00 97.31 100 ILE A O 1
ATOM 770 N N . GLY A 1 101 ? 2.392 -10.427 1.141 1.00 96.69 101 GLY A N 1
ATOM 771 C CA . GLY A 1 101 ? 1.042 -10.700 1.610 1.00 96.69 101 GLY A CA 1
ATOM 772 C C . GLY A 1 101 ? 0.516 -9.580 2.490 1.00 96.69 101 GLY A C 1
ATOM 773 O O . GLY A 1 101 ? 1.262 -8.708 2.927 1.00 96.69 101 GLY A O 1
ATOM 774 N N . VAL A 1 102 ? -0.782 -9.620 2.743 1.00 96.88 102 VAL A N 1
ATOM 775 C CA . VAL A 1 102 ? -1.497 -8.625 3.545 1.00 96.88 102 VAL A CA 1
ATOM 776 C C . VAL A 1 102 ? -2.446 -9.296 4.509 1.00 96.88 102 VAL A C 1
ATOM 778 O O . VAL A 1 102 ? -2.955 -10.390 4.233 1.00 96.88 102 VAL A O 1
ATOM 781 N N . ALA A 1 103 ? -2.717 -8.611 5.611 1.00 96.88 103 ALA A N 1
ATOM 782 C CA . ALA A 1 103 ? -3.765 -8.973 6.540 1.00 96.88 103 ALA A CA 1
ATOM 783 C C . ALA A 1 103 ? -4.533 -7.733 7.010 1.00 96.88 103 ALA A C 1
ATOM 785 O O . ALA A 1 103 ? -3.960 -6.659 7.182 1.00 96.88 103 ALA A O 1
ATOM 786 N N . ALA A 1 104 ? -5.830 -7.910 7.241 1.00 97.00 104 ALA A N 1
ATOM 787 C CA . ALA A 1 104 ? -6.678 -6.957 7.940 1.00 97.00 104 ALA A CA 1
ATOM 788 C C . ALA A 1 104 ? -7.537 -7.719 8.953 1.00 97.00 104 ALA A C 1
ATOM 790 O O . ALA A 1 104 ? -8.171 -8.717 8.598 1.00 97.00 104 ALA A O 1
ATOM 791 N N . ILE A 1 105 ? -7.544 -7.282 10.209 1.00 96.00 105 ILE A N 1
ATOM 792 C CA . ILE A 1 105 ? -8.240 -7.962 11.308 1.00 96.00 105 ILE A CA 1
ATOM 793 C C . ILE A 1 105 ? -9.191 -6.982 11.980 1.00 96.00 105 ILE A C 1
ATOM 795 O O . ILE A 1 105 ? -8.768 -5.952 12.499 1.00 96.00 105 ILE A O 1
ATOM 799 N N . LEU A 1 106 ? -10.475 -7.324 11.980 1.00 94.56 106 LEU A N 1
ATOM 800 C CA . LEU A 1 106 ? -11.548 -6.555 12.586 1.00 94.56 106 LEU A CA 1
ATOM 801 C C . LEU A 1 106 ? -11.803 -7.010 14.023 1.00 94.56 106 LEU A C 1
ATOM 803 O O . LEU A 1 106 ? -12.144 -8.169 14.266 1.00 94.56 106 LEU A O 1
ATOM 807 N N . TYR A 1 107 ? -11.769 -6.053 14.942 1.00 93.25 107 TYR A N 1
ATOM 808 C CA . TYR A 1 107 ? -12.209 -6.192 16.322 1.00 93.25 107 TYR A CA 1
ATOM 809 C C . TYR A 1 107 ? -13.508 -5.423 16.544 1.00 93.25 107 TYR A C 1
ATOM 811 O O . TYR A 1 107 ? -13.622 -4.261 16.160 1.00 93.25 107 TYR A O 1
ATOM 819 N N . VAL A 1 108 ? -14.475 -6.051 17.214 1.00 90.88 108 VAL A N 1
ATOM 820 C CA . VAL A 1 108 ? -15.703 -5.409 17.698 1.00 90.88 108 VAL A CA 1
ATOM 821 C C . VAL A 1 108 ? -15.836 -5.670 19.192 1.00 90.88 108 VAL A C 1
ATOM 823 O O . VAL A 1 108 ? -15.796 -6.820 19.627 1.00 90.88 108 VAL A O 1
ATOM 826 N N . ASN A 1 109 ? -15.990 -4.614 19.994 1.00 90.12 109 ASN A N 1
ATOM 827 C CA . ASN A 1 109 ? -16.025 -4.697 21.462 1.00 90.12 109 ASN A CA 1
ATOM 828 C C . ASN A 1 109 ? -14.849 -5.522 22.032 1.00 90.12 109 ASN A C 1
ATOM 830 O O . ASN A 1 109 ? -15.051 -6.422 22.850 1.00 90.12 109 ASN A O 1
ATOM 834 N N . ARG A 1 110 ? -13.625 -5.242 21.557 1.00 90.50 110 ARG A N 1
ATOM 835 C CA . ARG A 1 110 ? -12.371 -5.932 21.933 1.00 90.50 110 ARG A CA 1
ATOM 836 C C . ARG A 1 110 ? -12.298 -7.424 21.589 1.00 90.50 110 ARG A C 1
ATOM 838 O O . ARG A 1 110 ? -11.393 -8.112 22.053 1.00 90.50 110 ARG A O 1
ATOM 845 N N . LYS A 1 111 ? -13.222 -7.940 20.779 1.00 91.94 111 LYS A N 1
ATOM 846 C CA . LYS A 1 111 ? -13.193 -9.321 20.289 1.00 91.94 111 LYS A CA 1
ATOM 847 C C . LYS A 1 111 ? -12.914 -9.336 18.801 1.00 91.94 111 LYS A C 1
ATOM 849 O O . LYS A 1 111 ? -13.558 -8.604 18.054 1.00 91.94 111 LYS A O 1
ATOM 854 N N . GLU A 1 112 ? -11.979 -10.179 18.383 1.00 94.19 112 GLU A N 1
ATOM 855 C CA . GLU A 1 112 ? -11.759 -10.448 16.966 1.00 94.19 112 GLU A CA 1
ATOM 856 C C . GLU A 1 112 ? -13.046 -11.028 16.368 1.00 94.19 112 GLU A C 1
ATOM 858 O O . GLU A 1 112 ? -13.604 -11.996 16.888 1.00 94.19 112 GLU A O 1
ATOM 863 N N . LEU A 1 113 ? -13.542 -10.400 15.305 1.00 92.75 113 LEU A N 1
ATOM 864 C CA . LEU A 1 113 ? -14.772 -10.800 14.628 1.00 92.75 113 LEU A CA 1
ATOM 865 C C . LEU A 1 113 ? -14.487 -11.438 13.268 1.00 92.75 113 LEU A C 1
ATOM 867 O O . LEU A 1 113 ? -15.146 -12.407 12.892 1.00 92.75 113 LEU A O 1
ATOM 871 N N . LYS A 1 114 ? -13.549 -10.870 12.505 1.00 94.19 114 LYS A N 1
ATOM 872 C CA . LYS A 1 114 ? -13.235 -11.313 11.143 1.00 94.19 114 LYS A CA 1
ATOM 873 C C . LYS A 1 114 ? -11.800 -10.940 10.791 1.00 94.19 114 LYS A C 1
ATOM 875 O O . LYS A 1 114 ? -11.347 -9.851 11.124 1.00 94.19 114 LYS A O 1
ATOM 880 N N . ALA A 1 115 ? -11.125 -11.814 10.056 1.00 95.81 115 ALA A N 1
ATOM 881 C CA . ALA A 1 115 ? -9.799 -11.563 9.512 1.00 95.81 115 ALA A CA 1
ATOM 882 C C . ALA A 1 115 ? -9.791 -11.852 8.009 1.00 95.81 115 ALA A C 1
ATOM 884 O O . ALA A 1 115 ? -10.342 -12.859 7.560 1.00 95.81 115 ALA A O 1
ATOM 885 N N . LEU A 1 116 ? -9.148 -10.982 7.236 1.00 96.62 116 LEU A N 1
ATOM 886 C CA . LEU A 1 116 ? -8.853 -11.184 5.821 1.00 96.62 116 LEU A CA 1
ATOM 887 C C . LEU A 1 116 ? -7.347 -11.294 5.651 1.00 96.62 116 LEU A C 1
ATOM 889 O O . LEU A 1 116 ? -6.596 -10.517 6.234 1.00 96.62 116 LEU A O 1
ATOM 893 N N . LYS A 1 117 ? -6.912 -12.265 4.852 1.00 96.81 117 LYS A N 1
ATOM 894 C CA . LYS A 1 117 ? -5.509 -12.472 4.491 1.00 96.81 117 LYS A CA 1
ATOM 895 C C . LYS A 1 117 ? -5.440 -12.715 2.996 1.00 96.81 117 LYS A C 1
ATOM 897 O O . LYS A 1 117 ? -6.222 -13.509 2.476 1.00 96.81 117 LYS A O 1
ATOM 902 N N . LEU A 1 118 ? -4.515 -12.050 2.317 1.00 96.19 118 LEU A N 1
ATOM 903 C CA . LEU A 1 118 ? -4.355 -12.178 0.874 1.00 96.19 118 LEU A CA 1
ATOM 904 C C . LEU A 1 118 ? -2.875 -12.297 0.521 1.00 96.19 118 LEU A C 1
ATOM 906 O O . LEU A 1 118 ? -2.039 -11.523 0.985 1.00 96.19 118 LEU A O 1
ATOM 910 N N . TYR A 1 119 ? -2.561 -13.284 -0.313 1.00 95.94 119 TYR A N 1
ATOM 911 C CA . TYR A 1 119 ? -1.272 -13.378 -0.984 1.00 95.94 119 TYR A CA 1
ATOM 912 C C . TYR A 1 119 ? -1.317 -12.507 -2.237 1.00 95.94 119 TYR A C 1
ATOM 914 O O . TYR A 1 119 ? -2.163 -12.727 -3.101 1.00 95.94 119 TYR A O 1
ATOM 922 N N . ILE A 1 120 ? -0.428 -11.518 -2.316 1.00 94.19 120 ILE A N 1
ATOM 923 C CA . ILE A 1 120 ? -0.383 -10.594 -3.454 1.00 94.19 120 ILE A CA 1
ATOM 924 C C . ILE A 1 120 ? 0.476 -11.192 -4.567 1.00 94.19 120 ILE A C 1
ATOM 926 O O . ILE A 1 120 ? 0.090 -11.161 -5.730 1.00 94.19 120 ILE A O 1
ATOM 930 N N . GLY A 1 121 ? 1.633 -11.757 -4.217 1.00 95.19 121 GLY A N 1
ATOM 931 C CA . GLY A 1 121 ? 2.553 -12.312 -5.202 1.00 95.19 121 GLY A CA 1
ATOM 932 C C . GLY A 1 121 ? 4.013 -12.301 -4.749 1.00 95.19 121 GLY A C 1
ATOM 933 O O . GLY A 1 121 ? 4.312 -12.048 -3.577 1.00 95.19 121 GLY A O 1
ATOM 934 N N . PRO A 1 122 ? 4.955 -12.578 -5.662 1.00 95.69 122 PRO A N 1
ATOM 935 C CA . PRO A 1 122 ? 6.381 -12.566 -5.361 1.00 95.69 122 PRO A CA 1
ATOM 936 C C . PRO A 1 122 ? 6.937 -11.135 -5.226 1.00 95.69 122 PRO A C 1
ATOM 938 O O . PRO A 1 122 ? 6.482 -10.203 -5.892 1.00 95.69 122 PRO A O 1
ATOM 941 N N . LYS A 1 123 ? 8.011 -10.972 -4.438 1.00 93.06 123 LYS A N 1
ATOM 942 C CA . LYS A 1 123 ? 8.748 -9.698 -4.254 1.00 93.06 123 LYS A CA 1
ATOM 943 C C . LYS A 1 123 ? 9.340 -9.123 -5.548 1.00 93.06 123 LYS A C 1
ATOM 945 O O . LYS A 1 123 ? 9.724 -7.961 -5.588 1.00 93.06 123 LYS A O 1
ATOM 950 N N . THR A 1 124 ? 9.443 -9.935 -6.600 1.00 90.12 124 THR A N 1
ATOM 951 C CA . THR A 1 124 ? 9.893 -9.504 -7.932 1.00 90.12 124 THR A CA 1
ATOM 952 C C . THR A 1 124 ? 8.843 -8.681 -8.676 1.00 90.12 124 THR A C 1
ATOM 954 O O . THR A 1 124 ? 9.184 -8.009 -9.643 1.00 90.12 124 THR A O 1
ATOM 957 N N . GLN A 1 125 ? 7.577 -8.763 -8.260 1.00 88.69 125 GLN A N 1
ATOM 958 C CA . GLN A 1 125 ? 6.446 -8.070 -8.884 1.00 88.69 125 GLN A CA 1
ATOM 959 C C . GLN A 1 125 ? 5.820 -7.043 -7.940 1.00 88.69 125 GLN A C 1
ATOM 961 O O . GLN A 1 125 ? 5.404 -5.980 -8.395 1.00 88.69 125 GLN A O 1
ATOM 966 N N . HIS A 1 126 ? 5.805 -7.344 -6.640 1.00 91.00 126 HIS A N 1
ATOM 967 C CA . HIS A 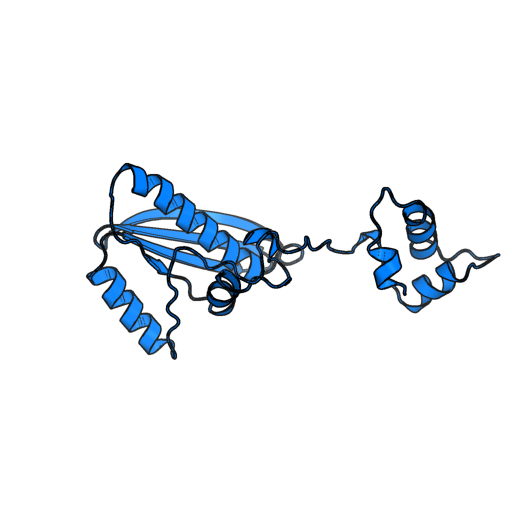1 126 ? 5.153 -6.530 -5.622 1.00 91.00 126 HIS A CA 1
ATOM 968 C C . HIS A 1 126 ? 6.124 -6.075 -4.543 1.00 91.00 126 HIS A C 1
ATOM 970 O O . HIS A 1 126 ? 7.069 -6.780 -4.182 1.00 91.00 126 HIS A O 1
ATOM 976 N N . ILE A 1 127 ? 5.851 -4.902 -3.982 1.00 90.88 127 ILE A N 1
ATOM 977 C CA . ILE A 1 127 ? 6.614 -4.341 -2.865 1.00 90.88 127 ILE A CA 1
ATOM 978 C C . ILE A 1 127 ? 5.754 -4.285 -1.606 1.00 90.88 127 ILE A C 1
ATOM 980 O O . ILE A 1 127 ? 4.533 -4.196 -1.679 1.00 90.88 127 ILE A O 1
ATOM 984 N N . VAL A 1 128 ? 6.398 -4.286 -0.435 1.00 93.06 128 VAL A N 1
ATOM 985 C CA . VAL A 1 128 ? 5.696 -4.194 0.860 1.00 93.06 128 VAL A CA 1
ATOM 986 C C . VAL A 1 128 ? 4.818 -2.943 0.924 1.00 93.06 128 VAL A C 1
ATOM 988 O O . VAL A 1 128 ? 3.709 -3.007 1.423 1.00 93.06 128 VAL A O 1
ATOM 991 N N . TYR A 1 129 ? 5.249 -1.834 0.321 1.00 91.38 129 TYR A N 1
ATOM 992 C CA . TYR A 1 129 ? 4.441 -0.616 0.265 1.00 91.38 129 TYR A CA 1
ATOM 993 C C . TYR A 1 129 ? 3.090 -0.799 -0.460 1.00 91.38 129 TYR A C 1
ATOM 995 O O . TYR A 1 129 ? 2.085 -0.266 -0.008 1.00 91.38 129 TYR A O 1
ATOM 1003 N N . GLU A 1 130 ? 3.030 -1.597 -1.536 1.00 91.44 130 GLU A N 1
ATOM 1004 C CA . GLU A 1 130 ? 1.756 -1.944 -2.191 1.00 91.44 130 GLU A CA 1
ATOM 1005 C C . GLU A 1 130 ? 0.882 -2.789 -1.256 1.00 91.44 130 GLU A C 1
ATOM 1007 O O . GLU A 1 130 ? -0.327 -2.586 -1.183 1.00 91.44 130 GLU A O 1
ATOM 1012 N N . ALA A 1 131 ? 1.501 -3.693 -0.494 1.00 94.50 131 ALA A N 1
ATOM 1013 C CA . ALA A 1 131 ? 0.821 -4.508 0.504 1.00 94.50 131 ALA A CA 1
ATOM 1014 C C . ALA A 1 131 ? 0.195 -3.649 1.614 1.00 94.50 131 ALA A C 1
ATOM 1016 O O . ALA A 1 131 ? -0.962 -3.846 1.962 1.00 94.50 131 ALA A O 1
ATOM 1017 N N . GLU A 1 132 ? 0.918 -2.654 2.120 1.00 94.81 132 GLU A N 1
ATOM 1018 C CA . GLU A 1 132 ? 0.404 -1.729 3.137 1.00 94.81 132 GLU A CA 1
ATOM 1019 C C . GLU A 1 132 ? -0.792 -0.909 2.642 1.00 94.81 132 GLU A C 1
ATOM 1021 O O . GLU A 1 132 ? -1.693 -0.601 3.411 1.00 94.81 132 GLU A O 1
ATOM 1026 N N . ILE A 1 133 ? -0.834 -0.557 1.355 1.00 93.31 133 ILE A N 1
ATOM 1027 C CA . ILE A 1 133 ? -2.005 0.113 0.773 1.00 93.31 133 ILE A CA 1
ATOM 1028 C C . ILE A 1 133 ? -3.177 -0.873 0.642 1.00 93.31 133 ILE A C 1
ATOM 1030 O O . ILE A 1 133 ? -4.309 -0.568 1.020 1.00 93.31 133 ILE A O 1
ATOM 1034 N N . ILE A 1 134 ? -2.914 -2.082 0.137 1.00 94.06 134 ILE A N 1
ATOM 1035 C CA . ILE A 1 134 ? -3.945 -3.109 -0.068 1.00 94.06 134 ILE A CA 1
ATOM 1036 C C . ILE A 1 134 ? -4.529 -3.598 1.266 1.00 94.06 134 ILE A C 1
ATOM 1038 O O . ILE A 1 134 ? -5.716 -3.918 1.331 1.00 94.06 134 ILE A O 1
ATOM 1042 N N . SER A 1 135 ? -3.748 -3.629 2.347 1.00 95.25 135 SER A N 1
ATOM 1043 C CA . SER A 1 135 ? -4.250 -3.987 3.677 1.00 95.25 135 SER A CA 1
ATOM 1044 C C . SER A 1 135 ? -5.301 -2.982 4.169 1.00 95.25 135 SER A C 1
ATOM 1046 O O . SER A 1 135 ? -6.337 -3.402 4.684 1.00 95.25 135 SER A O 1
ATOM 1048 N N . ILE A 1 136 ? -5.117 -1.680 3.908 1.00 94.06 136 ILE A N 1
ATOM 1049 C CA . ILE A 1 136 ? -6.125 -0.642 4.186 1.00 94.06 136 ILE A CA 1
ATOM 1050 C C . ILE A 1 136 ? -7.398 -0.883 3.369 1.00 94.06 136 ILE A C 1
ATOM 1052 O O . ILE A 1 136 ? -8.492 -0.817 3.926 1.00 94.06 136 ILE A O 1
ATOM 1056 N N . LEU A 1 137 ? -7.282 -1.223 2.079 1.00 93.62 137 LEU A N 1
ATOM 1057 C CA . LEU A 1 137 ? -8.442 -1.570 1.240 1.00 93.62 137 LEU A CA 1
ATOM 1058 C C . LEU A 1 137 ? -9.217 -2.772 1.803 1.00 93.62 137 LEU A C 1
ATOM 1060 O O . LEU A 1 137 ? -10.447 -2.737 1.880 1.00 93.62 137 LEU A O 1
ATOM 1064 N N . LEU A 1 138 ? -8.512 -3.814 2.257 1.00 94.69 138 LEU A N 1
ATOM 1065 C CA . LEU A 1 138 ? -9.138 -4.948 2.945 1.00 94.69 138 LEU A CA 1
ATOM 1066 C C . LEU A 1 138 ? -9.819 -4.516 4.248 1.00 94.69 138 LEU A C 1
ATOM 1068 O O . LEU A 1 138 ? -10.907 -5.002 4.559 1.00 94.69 138 LEU A O 1
ATOM 1072 N N . GLY A 1 139 ? -9.217 -3.592 4.995 1.00 94.00 139 GLY A N 1
ATOM 1073 C CA . GLY A 1 139 ? -9.815 -3.063 6.213 1.00 94.00 139 GLY A CA 1
ATOM 1074 C C . GLY A 1 139 ? -11.075 -2.236 5.965 1.00 94.00 139 GLY A C 1
ATOM 1075 O O . GLY A 1 139 ? -12.071 -2.406 6.666 1.00 94.00 139 GLY A O 1
ATOM 1076 N N . LEU A 1 140 ? -11.089 -1.414 4.914 1.00 91.75 140 LEU A N 1
ATOM 1077 C CA . LEU A 1 140 ? -12.290 -0.702 4.470 1.00 91.75 140 LEU A CA 1
ATOM 1078 C C . LEU A 1 140 ? -13.391 -1.675 4.034 1.00 91.75 140 LEU A C 1
ATOM 1080 O O . LEU A 1 140 ? -14.554 -1.472 4.380 1.00 91.75 140 LEU A O 1
ATOM 1084 N N . HIS A 1 141 ? -13.035 -2.766 3.352 1.00 92.56 141 HIS A N 1
ATOM 1085 C CA . HIS A 1 141 ? -13.985 -3.824 3.000 1.00 92.56 141 HIS A CA 1
ATOM 1086 C C . HIS A 1 141 ? -14.580 -4.519 4.240 1.00 92.56 141 HIS A C 1
ATOM 1088 O O . HIS A 1 141 ? -15.768 -4.833 4.275 1.00 92.56 141 HIS A O 1
ATOM 1094 N N . LEU A 1 142 ? -13.797 -4.707 5.307 1.00 92.12 142 LEU A N 1
ATOM 1095 C CA . LEU A 1 142 ? -14.333 -5.183 6.589 1.00 92.12 142 LEU A CA 1
ATOM 1096 C C . LEU A 1 142 ? -15.318 -4.185 7.214 1.00 92.12 142 LEU A C 1
ATOM 1098 O O . LEU A 1 142 ? -16.284 -4.601 7.859 1.00 92.12 142 LEU A O 1
ATOM 1102 N N . PHE A 1 143 ? -15.108 -2.881 7.015 1.00 88.00 143 PHE A N 1
ATOM 1103 C CA . PHE A 1 143 ? -16.041 -1.862 7.488 1.00 88.00 143 PHE A CA 1
ATOM 1104 C C . PHE A 1 143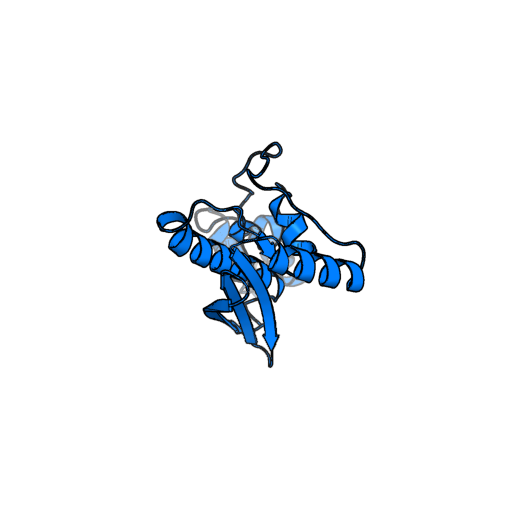 ? -17.317 -1.7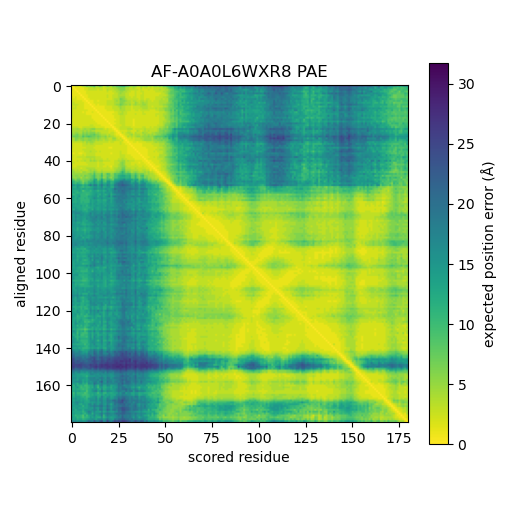65 6.667 1.00 88.00 143 PHE A C 1
ATOM 1106 O O . PHE A 1 143 ? -18.356 -1.506 7.266 1.00 88.00 143 PHE A O 1
ATOM 1113 N N . THR A 1 144 ? -17.301 -1.985 5.352 1.00 84.94 144 THR A N 1
ATOM 1114 C CA . THR A 1 144 ? -18.543 -1.952 4.561 1.00 84.94 144 THR A CA 1
ATOM 1115 C C . THR A 1 144 ? -19.509 -3.054 4.995 1.00 84.94 144 THR A C 1
ATOM 1117 O O . THR A 1 144 ? -20.694 -2.776 5.172 1.00 84.94 144 THR A O 1
ATOM 1120 N N . ASP A 1 145 ? -19.008 -4.254 5.302 1.00 77.25 145 ASP A N 1
ATOM 1121 C CA . ASP A 1 145 ? -19.799 -5.341 5.908 1.00 77.25 145 ASP A CA 1
ATOM 1122 C C . ASP A 1 145 ? -20.431 -4.939 7.260 1.00 77.25 145 ASP A C 1
ATOM 1124 O O . ASP A 1 145 ? -21.511 -5.414 7.633 1.00 77.25 145 ASP A O 1
ATOM 1128 N N . LEU A 1 146 ? -19.756 -4.061 8.007 1.00 76.31 146 LEU A N 1
ATOM 1129 C CA . LEU A 1 146 ? -20.162 -3.559 9.322 1.00 76.31 146 LEU A CA 1
ATOM 1130 C C . LEU A 1 146 ? -21.090 -2.344 9.259 1.00 76.31 146 LEU A C 1
ATOM 1132 O O . LEU A 1 146 ? -21.977 -2.228 10.103 1.00 76.31 146 LEU A O 1
ATOM 1136 N N . ALA A 1 147 ? -20.899 -1.446 8.292 1.00 67.12 147 ALA A N 1
ATOM 1137 C CA . ALA A 1 147 ? -21.621 -0.181 8.164 1.00 67.12 147 ALA A CA 1
ATOM 1138 C C . ALA A 1 147 ? -23.127 -0.405 7.976 1.00 67.12 147 ALA A C 1
ATOM 1140 O O . ALA A 1 147 ? -23.935 0.343 8.519 1.00 67.12 147 ALA A O 1
ATOM 1141 N N . TYR A 1 148 ? -23.511 -1.501 7.315 1.00 65.62 148 TYR A N 1
ATOM 1142 C CA . TYR A 1 148 ? -24.910 -1.931 7.219 1.00 65.62 148 TYR A CA 1
ATOM 1143 C C . TYR A 1 148 ? -25.517 -2.388 8.555 1.00 65.62 148 TYR A C 1
ATOM 1145 O O . TYR A 1 148 ? -26.733 -2.524 8.665 1.00 65.62 148 TYR A O 1
ATOM 1153 N N . ARG A 1 149 ? -24.692 -2.661 9.569 1.00 67.94 149 ARG A N 1
ATOM 1154 C CA . ARG A 1 149 ? -25.108 -3.254 10.849 1.00 67.94 149 ARG A CA 1
ATOM 1155 C C . ARG A 1 149 ? -24.915 -2.315 12.039 1.00 67.94 149 ARG A C 1
ATOM 1157 O O . ARG A 1 149 ? -25.598 -2.484 13.046 1.00 67.94 149 ARG A O 1
ATOM 1164 N N . LEU A 1 150 ? -23.982 -1.361 11.965 1.00 65.56 150 LEU A N 1
ATOM 1165 C CA . LEU A 1 150 ? -23.567 -0.525 13.092 1.00 65.56 150 LEU A CA 1
ATOM 1166 C C . LEU A 1 150 ? -23.130 0.886 12.641 1.00 65.56 150 LEU A C 1
ATOM 1168 O O . LEU A 1 150 ? -22.016 1.034 12.138 1.00 65.56 150 LEU A O 1
ATOM 1172 N N . PRO A 1 151 ? -23.927 1.944 12.896 1.00 61.78 151 PRO A N 1
ATOM 1173 C CA . PRO A 1 151 ? -23.472 3.322 12.742 1.00 61.78 151 PRO A CA 1
ATOM 1174 C C . PRO A 1 151 ? -22.600 3.688 13.950 1.00 61.78 151 PRO A C 1
ATOM 1176 O O . PRO A 1 151 ? -23.094 4.110 14.995 1.00 61.78 151 PRO A O 1
ATOM 1179 N N . ALA A 1 152 ? -21.295 3.451 13.854 1.00 69.00 152 ALA A N 1
ATOM 1180 C CA . ALA A 1 152 ? -20.345 3.760 14.918 1.00 69.00 152 ALA A CA 1
ATOM 1181 C C . ALA A 1 152 ? -19.092 4.431 14.356 1.00 69.00 152 ALA A C 1
ATOM 1183 O O . ALA A 1 152 ? -18.736 4.242 13.195 1.00 69.00 152 ALA A O 1
ATOM 1184 N N . LYS A 1 153 ? -18.396 5.189 15.211 1.00 80.44 153 LYS A N 1
ATOM 1185 C CA . LYS A 1 153 ? -17.026 5.628 14.937 1.00 80.44 153 LYS A CA 1
ATOM 1186 C C . LYS A 1 153 ? -16.157 4.384 14.726 1.00 80.44 153 LYS A C 1
ATOM 1188 O O . LYS A 1 153 ? -16.080 3.539 15.619 1.00 80.44 153 LYS A O 1
ATOM 1193 N N . VAL A 1 154 ? -15.530 4.300 13.557 1.00 87.38 154 VAL A N 1
ATOM 1194 C CA . VAL A 1 154 ? -14.594 3.236 13.178 1.00 87.38 154 VAL A CA 1
ATOM 1195 C C . VAL A 1 154 ? -13.176 3.788 13.131 1.00 87.38 154 VAL A C 1
ATOM 1197 O O . VAL A 1 154 ? -12.980 4.950 12.768 1.00 87.38 154 VAL A O 1
ATOM 1200 N N . ILE A 1 155 ? -12.195 2.974 13.513 1.00 91.56 155 ILE A N 1
ATOM 1201 C CA . ILE A 1 155 ? -10.775 3.327 13.401 1.00 91.56 155 ILE A CA 1
ATOM 1202 C C . ILE A 1 155 ? -10.047 2.252 12.601 1.00 91.56 155 ILE A C 1
ATOM 1204 O O . ILE A 1 155 ? -10.151 1.068 12.908 1.00 91.56 155 ILE A O 1
ATOM 1208 N N . LEU A 1 156 ? -9.308 2.682 11.580 1.00 93.12 156 LEU A N 1
ATOM 1209 C CA . LEU A 1 156 ? -8.368 1.847 10.847 1.00 93.12 156 LEU A CA 1
ATOM 1210 C C . LEU A 1 156 ? -6.961 2.170 11.339 1.00 93.12 156 LEU A C 1
ATOM 1212 O O . LEU A 1 156 ? -6.547 3.328 11.295 1.00 93.12 156 LEU A O 1
ATOM 1216 N N . ASP A 1 157 ? -6.251 1.152 11.797 1.00 93.62 157 ASP A N 1
ATOM 1217 C CA . ASP A 1 157 ? -4.893 1.254 12.308 1.00 93.62 157 ASP A CA 1
ATOM 1218 C C . ASP A 1 157 ? -3.917 0.541 11.358 1.00 93.62 157 ASP A C 1
ATOM 1220 O O . ASP A 1 157 ? -4.227 -0.512 10.791 1.00 93.62 157 ASP A O 1
ATOM 1224 N N . SER A 1 158 ? -2.749 1.144 11.156 1.00 92.75 158 SER A N 1
ATOM 1225 C CA . SER A 1 158 ? -1.645 0.626 10.351 1.00 92.75 158 SER A CA 1
ATOM 1226 C C . SER A 1 158 ? -0.334 1.168 10.914 1.00 92.75 158 SER A C 1
ATOM 1228 O O . SER A 1 158 ? -0.218 2.343 11.265 1.00 92.75 158 SER A O 1
ATOM 1230 N N . ASN A 1 159 ? 0.693 0.325 10.938 1.00 89.81 159 ASN A N 1
ATOM 1231 C CA . ASN A 1 159 ? 2.051 0.716 11.327 1.00 89.81 159 ASN A CA 1
ATOM 1232 C C . ASN A 1 159 ? 2.781 1.521 10.223 1.00 89.81 159 ASN A C 1
ATOM 1234 O O . ASN A 1 159 ? 3.865 2.065 10.458 1.00 89.81 159 ASN A O 1
ATOM 1238 N N . SER A 1 160 ? 2.203 1.631 9.021 1.00 91.12 160 SER A N 1
ATOM 1239 C CA . SER A 1 160 ? 2.862 2.230 7.866 1.00 91.12 160 SER A CA 1
ATOM 1240 C C . SER A 1 160 ? 2.623 3.734 7.784 1.00 91.12 160 SER A C 1
ATOM 1242 O O . SER A 1 160 ? 1.717 4.236 7.109 1.00 91.12 160 SER A O 1
ATOM 1244 N N . GLN A 1 161 ? 3.504 4.499 8.436 1.00 90.56 161 GLN A N 1
ATOM 1245 C CA . GLN A 1 161 ? 3.466 5.965 8.407 1.00 90.56 161 GLN A CA 1
ATOM 1246 C C . GLN A 1 161 ? 3.480 6.525 6.973 1.00 90.56 161 GLN A C 1
ATOM 1248 O O . GLN A 1 161 ? 2.841 7.544 6.695 1.00 90.56 161 GLN A O 1
ATOM 1253 N N . ALA A 1 162 ? 4.210 5.875 6.061 1.00 89.75 162 ALA A N 1
ATOM 1254 C CA . ALA A 1 162 ? 4.273 6.266 4.656 1.00 89.75 162 ALA A CA 1
ATOM 1255 C C . ALA A 1 162 ? 2.896 6.167 3.985 1.00 89.75 162 ALA A C 1
ATOM 1257 O O . ALA A 1 162 ? 2.484 7.100 3.296 1.00 89.75 162 ALA A O 1
ATOM 1258 N N . THR A 1 163 ? 2.160 5.086 4.239 1.00 90.50 163 THR A N 1
ATOM 1259 C CA . THR A 1 163 ? 0.811 4.876 3.705 1.00 90.50 163 THR A CA 1
ATOM 1260 C C . THR A 1 163 ? -0.182 5.880 4.289 1.00 90.50 163 THR A C 1
ATOM 1262 O O . THR A 1 163 ? -0.895 6.543 3.537 1.00 90.50 163 THR A O 1
ATOM 1265 N N . ILE A 1 164 ? -0.155 6.109 5.608 1.00 91.19 164 ILE A N 1
ATOM 1266 C CA . ILE A 1 164 ? -1.032 7.099 6.263 1.00 91.19 164 ILE A CA 1
ATOM 1267 C C . ILE A 1 164 ? -0.776 8.516 5.725 1.00 91.19 164 ILE A C 1
ATOM 1269 O O . ILE A 1 164 ? -1.701 9.313 5.544 1.00 91.19 164 ILE A O 1
ATOM 1273 N N . LYS A 1 165 ? 0.487 8.861 5.448 1.00 90.38 165 LYS A N 1
ATOM 1274 C CA . LYS A 1 165 ? 0.831 10.141 4.812 1.00 90.38 165 LYS A CA 1
ATOM 1275 C C . LYS A 1 165 ? 0.320 10.206 3.373 1.00 90.38 165 LYS A C 1
ATOM 1277 O O . LYS A 1 165 ? -0.232 11.240 2.999 1.00 90.38 165 LYS A O 1
ATOM 1282 N N . ALA A 1 166 ? 0.476 9.125 2.610 1.00 88.25 166 ALA A N 1
ATOM 1283 C CA . ALA A 1 166 ? 0.098 9.052 1.203 1.00 88.25 166 ALA A CA 1
ATOM 1284 C C . ALA A 1 166 ? -1.411 9.210 0.966 1.00 88.25 166 ALA A C 1
ATOM 1286 O O . ALA A 1 166 ? -1.782 9.841 -0.015 1.00 88.25 166 ALA A O 1
ATOM 1287 N N . LEU A 1 167 ? -2.263 8.764 1.898 1.00 87.06 167 LEU A N 1
ATOM 1288 C CA . LEU A 1 167 ? -3.723 8.967 1.845 1.00 87.06 167 LEU A CA 1
ATOM 1289 C C . LEU A 1 167 ? -4.159 10.443 1.743 1.00 87.06 167 LEU A C 1
ATOM 1291 O O . LEU A 1 167 ? -5.285 10.733 1.355 1.00 87.06 167 LEU A O 1
ATOM 1295 N N . PHE A 1 168 ? -3.283 11.383 2.106 1.00 86.75 168 PHE A N 1
ATOM 1296 C CA . PHE A 1 168 ? -3.538 12.827 2.038 1.00 86.75 168 PHE A CA 1
ATOM 1297 C C . PHE A 1 168 ? -2.657 13.529 1.000 1.00 86.75 168 PHE A C 1
ATOM 1299 O O . PHE A 1 168 ? -2.626 14.756 0.954 1.00 86.75 168 PHE A O 1
ATOM 1306 N N . ASN A 1 169 ? -1.890 12.776 0.214 1.00 82.56 169 ASN A N 1
ATOM 1307 C CA . ASN A 1 169 ? -0.967 13.327 -0.762 1.00 82.56 169 ASN A CA 1
ATOM 1308 C C . ASN A 1 169 ? -1.562 13.197 -2.162 1.00 82.56 169 ASN A C 1
ATOM 1310 O O . ASN A 1 169 ? -1.578 12.103 -2.698 1.00 82.56 169 ASN A O 1
ATOM 1314 N N . GLN A 1 170 ? -1.977 14.303 -2.776 1.00 76.81 170 GLN A N 1
ATOM 1315 C CA . GLN A 1 170 ? -2.576 14.317 -4.121 1.00 76.81 170 GLN A CA 1
ATOM 1316 C C . GLN A 1 170 ? -1.524 14.453 -5.236 1.00 76.81 170 GLN A C 1
ATOM 1318 O O . GLN A 1 170 ? -1.756 15.077 -6.270 1.00 76.81 170 GLN A O 1
ATOM 1323 N N . CYS A 1 171 ? -0.326 13.916 -4.998 1.00 72.62 171 CYS A N 1
ATOM 1324 C CA . CYS A 1 171 ? 0.814 14.016 -5.904 1.00 72.62 171 CYS A CA 1
ATOM 1325 C C . CYS A 1 171 ? 1.222 12.627 -6.416 1.00 72.62 171 CYS A C 1
ATOM 1327 O O . CYS A 1 171 ? 1.230 11.675 -5.631 1.00 72.62 171 CYS A O 1
ATOM 1329 N N . PRO A 1 172 ? 1.643 12.501 -7.692 1.00 66.69 172 PRO A N 1
ATOM 1330 C CA . PRO A 1 172 ? 2.033 11.215 -8.257 1.00 66.69 172 PRO A CA 1
ATOM 1331 C C . PRO A 1 172 ? 3.188 10.580 -7.473 1.00 66.69 172 PRO A C 1
ATOM 1333 O O . PRO A 1 172 ? 4.242 11.192 -7.289 1.00 66.69 172 PRO A O 1
ATOM 1336 N N . TYR A 1 173 ? 3.010 9.331 -7.047 1.00 71.44 173 TYR A N 1
ATOM 1337 C CA . TYR A 1 173 ? 4.042 8.523 -6.391 1.00 71.44 173 TYR A CA 1
ATOM 1338 C C . TYR A 1 173 ? 3.913 7.054 -6.833 1.00 71.44 173 TYR A C 1
ATOM 1340 O O . TYR A 1 173 ? 2.830 6.641 -7.265 1.00 71.44 173 TYR A O 1
ATOM 1348 N N . PRO A 1 174 ? 4.975 6.226 -6.766 1.00 68.94 174 PRO A N 1
ATOM 1349 C CA . PRO A 1 174 ? 4.836 4.789 -6.978 1.00 68.94 174 PRO A CA 1
ATOM 1350 C C . PRO A 1 174 ? 3.677 4.196 -6.166 1.00 68.94 174 PRO A C 1
ATOM 1352 O O . PRO A 1 174 ? 3.520 4.515 -4.994 1.00 68.94 174 PRO A O 1
ATOM 1355 N N . ALA A 1 175 ? 2.877 3.334 -6.801 1.00 69.19 175 ALA A N 1
ATOM 1356 C CA . ALA A 1 175 ? 1.688 2.709 -6.210 1.00 69.19 175 ALA A CA 1
ATOM 1357 C C . ALA A 1 175 ? 0.523 3.652 -5.843 1.00 69.19 175 ALA A C 1
ATOM 1359 O O . ALA A 1 175 ? -0.477 3.178 -5.318 1.00 69.19 175 ALA A O 1
ATOM 1360 N N . HIS A 1 176 ? 0.585 4.946 -6.182 1.00 75.56 176 HIS A N 1
ATOM 1361 C CA . HIS A 1 176 ? -0.507 5.884 -5.893 1.00 75.56 176 HIS A CA 1
ATOM 1362 C C . HIS A 1 176 ? -1.825 5.530 -6.600 1.00 75.56 176 HIS A C 1
ATOM 1364 O O . HIS A 1 176 ? -2.889 5.787 -6.063 1.00 75.56 176 HIS A O 1
ATOM 1370 N N . TYR A 1 177 ? -1.759 4.832 -7.738 1.00 73.81 177 TYR A N 1
ATOM 1371 C CA . TYR A 1 177 ? -2.934 4.289 -8.432 1.00 73.81 177 TYR A CA 1
ATOM 1372 C C . TYR A 1 177 ? -3.775 3.311 -7.584 1.00 73.81 177 TYR A C 1
ATOM 1374 O O . TYR A 1 177 ? -4.860 2.939 -8.005 1.00 73.81 177 TYR A O 1
ATOM 1382 N N . LEU A 1 178 ? -3.256 2.837 -6.442 1.00 76.62 178 LEU A N 1
ATOM 1383 C CA . LEU A 1 178 ? -3.996 2.017 -5.476 1.00 76.62 178 LEU A CA 1
ATOM 1384 C C . LEU A 1 178 ? -4.763 2.857 -4.435 1.00 76.62 178 LEU A C 1
ATOM 1386 O O . LEU A 1 178 ? -5.523 2.290 -3.655 1.00 76.62 178 LEU A O 1
ATOM 1390 N N . LEU A 1 179 ? -4.498 4.165 -4.365 1.00 76.50 179 LEU A N 1
ATOM 1391 C CA . LEU A 1 179 ? -5.108 5.115 -3.428 1.00 76.50 179 LEU A CA 1
ATOM 1392 C C . LEU A 1 179 ? -6.165 6.015 -4.083 1.00 76.50 179 LEU A C 1
ATOM 1394 O O . LEU A 1 179 ? -6.969 6.596 -3.356 1.00 76.50 179 LEU A O 1
ATOM 1398 N N . ASP A 1 180 ? -6.128 6.138 -5.412 1.00 67.25 180 ASP A N 1
ATOM 1399 C CA . ASP A 1 180 ? -7.166 6.773 -6.236 1.00 67.25 180 ASP A CA 1
ATOM 1400 C C . ASP A 1 180 ? -8.362 5.840 -6.456 1.00 67.25 180 ASP A C 1
ATOM 1402 O O . ASP A 1 180 ? -9.505 6.345 -6.381 1.00 67.25 180 ASP A O 1
#

Solvent-accessible surface area (backbone atoms only — not comparable to full-atom values): 10758 Å² total; per-residue (Å²): 110,70,70,65,62,40,69,49,52,86,86,40,88,62,31,63,61,49,51,48,24,44,74,45,80,64,94,66,86,74,48,74,58,25,54,54,25,62,76,66,66,56,56,52,87,74,62,82,87,80,67,76,62,81,58,57,79,84,64,74,68,99,66,87,87,85,80,64,93,43,70,70,55,39,52,54,51,49,54,49,46,52,70,76,35,57,34,40,26,47,24,45,35,40,72,55,93,68,28,28,28,26,32,18,40,33,28,47,75,76,35,83,74,52,74,50,74,48,80,76,44,44,50,92,82,44,53,47,70,53,24,41,49,50,7,48,54,50,34,52,52,57,44,58,72,38,54,84,74,48,94,65,72,70,47,82,44,63,87,50,64,69,53,66,52,48,75,69,48,58,60,80,52,92,68,44,75,79,76,106

Foldseek 3Di:
DLVVLLLDDPPDPSNVVLQVLLVDLDPDDDDPSVVVNVVVVDHSVPDDDFDAQPDDQPDDDPDDDDDDPDPVRLVVVVVVCLVPWQKEKEKAWDDDPQWTKIKIWMDGNNHTDDMDIDTPGGVVVDDSLLRRLVRVVVNVVVVVVVVVPDPTDYYYDYPDPVNSVLLSGSGTDVNNVSND

pLDDT: mean 87.98, std 8.26, range [61.78, 97.31]